Protein AF-A0A285NZI9-F1 (afdb_monomer)

Solvent-accessible surface area (backbone atoms only — not comparable to full-atom values): 15035 Å² total; per-residue (Å²): 137,84,86,90,82,90,89,90,86,90,81,87,84,88,88,84,86,88,82,92,78,90,80,90,84,87,89,88,76,87,82,77,84,90,81,79,82,75,64,72,65,56,59,70,73,56,75,80,77,73,90,75,90,77,78,66,74,74,72,70,83,76,68,77,76,84,68,76,78,78,56,57,69,62,55,55,47,40,54,52,53,51,57,45,57,76,75,45,86,64,88,48,85,71,53,66,72,56,48,37,55,48,51,55,41,48,74,76,61,51,49,55,64,54,50,9,60,73,68,75,49,51,46,68,54,42,53,45,40,32,34,62,65,45,61,78,53,74,79,72,68,70,56,100,56,62,63,70,59,51,50,53,47,53,75,70,68,55,49,59,66,57,49,12,62,75,66,74,48,53,51,69,53,42,58,51,50,48,49,49,50,48,23,54,50,52,29,56,73,55,68,40,45,69,55,54,49,53,53,51,53,50,52,53,49,56,51,51,53,51,53,55,50,51,50,56,53,55,56,54,55,67,67,58,76,77,69,85,71,89,75,87,128

Secondary structure (DSSP, 8-state):
----------------------------------SSSSSHHHHTTTTTSSS------------SSSSSSSS-HHHHHHHHHHHHHHHS-------HHHHHHHHHHHHHT--HHHHHHHHT--HHHHHHHHHHTT---GGGS--SS-HHHHHHHHHTT--HHHHHHHTT--HHHHHHHHHHHHHHHHHHHTTTHHHHHHHHHHHHHHHHHHHHHHHHHHHHHHTTTT-------

Nearest PDB structures (foldseek):
  1trr-assembly1_A  TM=4.218E-01  e=1.008E+00  Escherichia coli
  5mrc-assembly1_R  TM=3.022E-01  e=8.163E+00  Saccharomyces cerevisiae
  1zww-assembly1_A  TM=1.548E-01  e=1.989E+00  Mus musculus

Foldseek 3Di:
DDDDDDDDDDDDDDDDDDDDDDDDDDDDDDDDDDDPPVVVVVVVVPVPPDDDPPPPPPPPPPDDVVPQPPDDLLVLLLVLVVVLVVPDPQPAPDDSSLLSLLLLVVVVVDDLVRSCVVSVHDSVNSLRSCLSLLVDDPVLCPDPAHLVVLLVCVVVVDDLVRSCVVGVHDSVSNVSSVSNSVSPVVCVVVVVVSVVSSVVSVVVVVVVVVVVVVCVVVVVVVVPVPPPDPDDD

Sequence (233 aa):
MNSAVYEPVGSATSCQPVVNKLFYSLLSIPVVPMDEKTEELRDIFIDVTDEDTVTESQEDTRGSLAGAGDGNVSERIEGVIESMRERYEFETELSTERLCELVERFYEGDGDAEIARALDESRMTVVRARLDLHLVRDRDLEAPFDVGEFRRALADDASTADLAETFDVSESTVRRYRRVVEAENESRQANDRYRDEFDSILADADLSERITEDVQQDGLDDATEGMETDVSF

Radius of gyration: 36.01 Å; Cα contacts (8 Å, |Δi|>4): 118; chains: 1; bounding box: 126×54×108 Å

pLDDT: mean 76.58, std 23.06, range [34.91, 98.44]

Structure (mmCIF, N/CA/C/O backbone):
data_AF-A0A285NZI9-F1
#
_entry.id   AF-A0A285NZI9-F1
#
loop_
_atom_site.group_PDB
_atom_site.id
_atom_site.type_symbol
_atom_site.label_atom_id
_atom_site.label_alt_id
_atom_site.label_comp_id
_atom_site.label_asym_id
_atom_site.label_entity_id
_atom_site.label_seq_id
_atom_site.pdbx_PDB_ins_code
_atom_site.Cartn_x
_atom_site.Cartn_y
_atom_site.Cartn_z
_atom_site.occupancy
_atom_site.B_iso_or_equiv
_atom_site.auth_seq_id
_atom_site.auth_comp_id
_atom_site.auth_asym_id
_atom_site.auth_atom_id
_atom_site.pdbx_PDB_model_num
ATOM 1 N N . MET A 1 1 ? 51.719 -29.266 -59.667 1.00 44.28 1 MET A N 1
ATOM 2 C CA . MET A 1 1 ? 53.003 -29.953 -59.937 1.00 44.28 1 MET A CA 1
ATOM 3 C C . MET A 1 1 ? 54.125 -29.142 -59.298 1.00 44.28 1 MET A C 1
ATOM 5 O O . MET A 1 1 ? 54.034 -27.924 -59.341 1.00 44.28 1 MET A O 1
ATOM 9 N N . ASN A 1 2 ? 55.109 -29.850 -58.725 1.00 40.28 2 ASN A N 1
ATOM 10 C CA . ASN A 1 2 ? 56.193 -29.473 -57.786 1.00 40.28 2 ASN A CA 1
ATOM 11 C C . ASN A 1 2 ? 55.741 -29.241 -56.330 1.00 40.28 2 ASN A C 1
ATOM 13 O O . ASN A 1 2 ? 55.000 -28.301 -56.072 1.00 40.28 2 ASN A O 1
ATOM 17 N N . SER A 1 3 ? 55.970 -30.167 -55.380 1.00 40.56 3 SER A N 1
ATOM 18 C CA . SER A 1 3 ? 57.235 -30.732 -54.813 1.00 40.56 3 SER A CA 1
ATOM 19 C C . SER A 1 3 ? 58.112 -29.646 -54.181 1.00 40.56 3 SER A C 1
ATOM 21 O O . SER A 1 3 ? 58.634 -28.821 -54.918 1.00 40.56 3 SER A O 1
ATOM 23 N N . ALA A 1 4 ? 58.141 -29.466 -52.853 1.00 47.53 4 ALA A N 1
ATOM 24 C CA . ALA A 1 4 ? 58.649 -30.314 -51.750 1.00 47.53 4 ALA A CA 1
ATOM 25 C C . ALA A 1 4 ? 60.142 -30.071 -51.442 1.00 47.53 4 ALA A C 1
ATOM 27 O O . ALA A 1 4 ? 60.946 -30.105 -52.367 1.00 47.53 4 ALA A O 1
ATOM 28 N N . VAL A 1 5 ? 60.446 -29.867 -50.142 1.00 46.97 5 VAL A N 1
ATOM 29 C CA . VAL A 1 5 ? 61.608 -30.309 -49.308 1.00 46.97 5 VAL A CA 1
ATOM 30 C C . VAL A 1 5 ? 61.826 -29.259 -48.177 1.00 46.97 5 VAL A C 1
ATOM 32 O O . VAL A 1 5 ? 62.034 -28.094 -48.495 1.00 46.97 5 VAL A O 1
ATOM 35 N N . TYR A 1 6 ? 61.488 -29.523 -46.892 1.00 38.19 6 TYR A N 1
ATOM 36 C CA . TYR A 1 6 ? 62.281 -30.193 -45.810 1.00 38.19 6 TYR A CA 1
ATOM 37 C C . TYR A 1 6 ? 63.520 -29.329 -45.396 1.00 38.19 6 TYR A C 1
ATOM 39 O O . TYR A 1 6 ? 64.264 -28.948 -46.285 1.00 38.19 6 TYR A O 1
ATOM 47 N N . GLU A 1 7 ? 63.851 -28.918 -44.152 1.00 47.12 7 GLU A N 1
ATOM 48 C CA . GLU A 1 7 ? 63.699 -29.474 -42.783 1.00 47.12 7 GLU A CA 1
ATOM 49 C C . GLU A 1 7 ? 64.022 -28.445 -41.639 1.00 47.12 7 GLU A C 1
ATOM 51 O O . GLU A 1 7 ? 64.252 -27.280 -41.966 1.00 47.12 7 GLU A O 1
ATOM 56 N N . PRO A 1 8 ? 64.021 -28.806 -40.319 1.00 62.03 8 PRO A N 1
ATOM 57 C CA . PRO A 1 8 ? 63.561 -27.951 -39.212 1.00 62.03 8 PRO A CA 1
ATOM 58 C C . PRO A 1 8 ? 64.564 -27.799 -38.032 1.00 62.03 8 PRO A C 1
ATOM 60 O O . PRO A 1 8 ? 65.637 -28.388 -38.023 1.00 62.03 8 PRO A O 1
ATOM 63 N N . VAL A 1 9 ? 64.175 -27.049 -36.993 1.00 46.69 9 VAL A N 1
ATOM 64 C CA . VAL A 1 9 ? 64.548 -27.184 -35.556 1.00 46.69 9 VAL A CA 1
ATOM 65 C C . VAL A 1 9 ? 63.682 -26.155 -34.801 1.00 46.69 9 VAL A C 1
ATOM 67 O O . VAL A 1 9 ? 63.571 -25.030 -35.263 1.00 46.69 9 VAL A O 1
ATOM 70 N N . GLY A 1 10 ? 62.976 -26.385 -33.692 1.00 40.97 10 GLY A N 1
ATOM 71 C CA . GLY A 1 10 ? 62.998 -27.426 -32.670 1.00 40.97 10 GLY A CA 1
ATOM 72 C C . GLY A 1 10 ? 63.024 -26.742 -31.290 1.00 40.97 10 GLY A C 1
ATOM 73 O O . GLY A 1 10 ? 64.036 -26.146 -30.953 1.00 40.97 10 GLY A O 1
ATOM 74 N N . SER A 1 11 ? 61.919 -26.795 -30.530 1.00 43.91 11 SER A N 1
ATOM 75 C CA . SER A 1 11 ? 61.831 -26.733 -29.048 1.00 43.91 11 SER A CA 1
ATOM 76 C C . SER A 1 11 ? 60.338 -26.710 -28.668 1.00 43.91 11 SER A C 1
ATOM 78 O O . SER A 1 11 ? 59.673 -25.697 -28.847 1.00 43.91 11 SER A O 1
ATOM 80 N N . ALA A 1 12 ? 59.701 -27.847 -28.365 1.00 41.69 12 ALA A N 1
ATOM 81 C CA . ALA A 1 12 ? 59.509 -28.366 -26.999 1.00 41.69 12 ALA A CA 1
ATOM 82 C C . ALA A 1 12 ? 59.017 -27.259 -26.036 1.00 41.69 12 ALA A C 1
ATOM 84 O O . ALA A 1 12 ? 59.734 -26.296 -25.786 1.00 41.69 12 ALA A O 1
ATOM 85 N N . THR A 1 13 ? 57.831 -27.330 -25.421 1.00 44.41 13 THR A N 1
ATOM 86 C CA . THR A 1 13 ? 57.533 -28.309 -24.364 1.00 44.41 13 THR A CA 1
ATOM 87 C C . THR A 1 13 ? 56.031 -28.323 -24.012 1.00 44.41 13 THR A C 1
ATOM 89 O O . THR A 1 13 ? 55.442 -27.283 -23.752 1.00 44.41 13 THR A O 1
ATOM 92 N N . SER A 1 14 ? 55.475 -29.53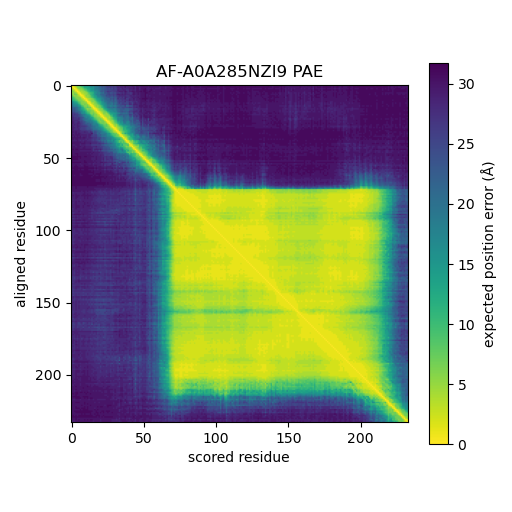9 -23.954 1.00 40.44 14 SER A N 1
ATOM 93 C CA . SER A 1 14 ? 54.434 -30.039 -23.036 1.00 40.44 14 SER A CA 1
ATOM 94 C C . SER A 1 14 ? 53.066 -29.346 -22.935 1.00 40.44 14 SER A C 1
ATOM 96 O O . SER A 1 14 ? 52.829 -28.490 -22.087 1.00 40.44 14 SER A O 1
ATOM 98 N N . CYS A 1 15 ? 52.104 -29.908 -23.666 1.00 37.22 15 CYS A N 1
ATOM 99 C CA . CYS A 1 15 ? 50.716 -30.036 -23.233 1.00 37.22 15 CYS A CA 1
ATOM 100 C C . CYS A 1 15 ? 50.483 -31.521 -22.920 1.00 37.22 15 CYS A C 1
ATOM 102 O O . CYS A 1 15 ? 50.744 -32.331 -23.805 1.00 37.22 15 CYS A O 1
ATOM 104 N N . GLN A 1 16 ? 50.049 -31.873 -21.703 1.00 44.03 16 GLN A N 1
ATOM 105 C CA . GLN A 1 16 ? 49.216 -33.048 -21.387 1.00 44.03 16 GLN A CA 1
ATOM 106 C C . GLN A 1 16 ? 48.804 -33.041 -19.890 1.00 44.03 16 GLN A C 1
ATOM 108 O O . GLN A 1 16 ? 49.371 -32.280 -19.105 1.00 44.03 16 GLN A O 1
ATOM 113 N N . PRO A 1 17 ? 47.750 -33.796 -19.513 1.00 47.56 17 PRO A N 1
ATOM 114 C CA . PRO A 1 17 ? 46.729 -33.388 -18.554 1.00 47.56 17 PRO A CA 1
ATOM 115 C C . PRO A 1 17 ? 46.936 -34.033 -17.183 1.00 47.56 17 PRO A C 1
ATOM 117 O O . PRO A 1 17 ? 47.541 -35.099 -17.082 1.00 47.56 17 PRO A O 1
ATOM 120 N N . VAL A 1 18 ? 46.372 -33.442 -16.127 1.00 42.56 18 VAL A N 1
ATOM 121 C CA . VAL A 1 18 ? 46.419 -34.053 -14.792 1.00 42.56 18 VAL A CA 1
ATOM 122 C C . VAL A 1 18 ? 45.017 -34.411 -14.319 1.00 42.56 18 VAL A C 1
ATOM 124 O O . VAL A 1 18 ? 44.165 -33.576 -14.036 1.00 42.56 18 VAL A O 1
ATOM 127 N N . VAL A 1 19 ? 44.825 -35.722 -14.314 1.00 40.00 19 VAL A N 1
ATOM 128 C CA . VAL A 1 19 ? 43.729 -36.518 -13.782 1.00 40.00 19 VAL A CA 1
ATOM 129 C C . VAL A 1 19 ? 43.541 -36.334 -12.276 1.00 40.00 19 VAL A C 1
ATOM 131 O O . VAL A 1 19 ? 44.488 -36.286 -11.498 1.00 40.00 19 VAL A O 1
ATOM 134 N N . ASN A 1 20 ? 42.271 -36.330 -11.888 1.00 40.91 20 ASN A N 1
ATOM 135 C CA . ASN A 1 20 ? 41.764 -36.485 -10.533 1.00 40.91 20 ASN A CA 1
ATOM 136 C C . ASN A 1 20 ? 42.178 -37.843 -9.920 1.00 40.91 20 ASN A C 1
ATOM 138 O O . ASN A 1 20 ? 41.958 -38.876 -10.557 1.00 40.91 20 ASN A O 1
ATOM 142 N N . LYS A 1 21 ? 42.708 -37.848 -8.685 1.00 35.47 21 LYS A N 1
ATOM 143 C CA . LYS A 1 21 ? 42.559 -38.926 -7.680 1.00 35.47 21 LYS A CA 1
ATOM 144 C C . LYS A 1 21 ? 43.172 -38.518 -6.322 1.00 35.47 21 LYS A C 1
ATOM 146 O O . LYS A 1 21 ? 44.383 -38.510 -6.173 1.00 35.47 21 LYS A O 1
ATOM 151 N N . LEU A 1 22 ? 42.285 -38.204 -5.371 1.00 38.84 22 LEU A N 1
ATOM 152 C CA . LEU A 1 22 ? 42.123 -38.826 -4.040 1.00 38.84 22 LEU A CA 1
ATOM 153 C C . LEU A 1 22 ? 43.332 -39.075 -3.092 1.00 38.84 22 LEU A C 1
ATOM 155 O O . LEU A 1 22 ? 44.361 -39.601 -3.490 1.00 38.84 22 LEU A O 1
ATOM 159 N N . PHE A 1 23 ? 43.018 -38.912 -1.793 1.00 37.41 23 PHE A N 1
ATOM 160 C CA . PHE A 1 23 ? 43.610 -39.482 -0.559 1.00 37.41 23 PHE A CA 1
ATOM 161 C C . PHE A 1 23 ? 44.487 -38.586 0.344 1.00 37.41 23 PHE A C 1
ATOM 163 O O . PHE A 1 23 ? 45.675 -38.391 0.124 1.00 37.41 23 PHE A O 1
ATOM 170 N N . TYR A 1 24 ? 43.843 -38.121 1.426 1.00 38.50 24 TYR A N 1
ATOM 171 C CA . TYR A 1 24 ? 44.290 -38.094 2.828 1.00 38.50 24 TYR A CA 1
ATOM 172 C C . TYR A 1 24 ? 45.783 -38.336 3.132 1.00 38.50 24 TYR A C 1
ATOM 174 O O . TYR A 1 24 ? 46.278 -39.450 2.980 1.00 38.50 24 TYR A O 1
ATOM 182 N N . SER A 1 25 ? 46.420 -37.358 3.789 1.00 34.91 25 SER A N 1
ATOM 183 C CA . SER A 1 25 ? 47.429 -37.632 4.820 1.00 34.91 25 SER A CA 1
ATOM 184 C C . SER A 1 25 ? 47.317 -36.630 5.967 1.00 34.91 25 SER A C 1
ATOM 186 O O . SER A 1 25 ? 47.422 -35.421 5.786 1.00 34.91 25 SER A O 1
ATOM 188 N N . LEU A 1 26 ? 47.077 -37.199 7.144 1.00 40.50 26 LEU A N 1
ATOM 189 C CA . LEU A 1 26 ? 47.033 -36.597 8.468 1.00 40.50 26 LEU A CA 1
ATOM 190 C C . LEU A 1 26 ? 48.438 -36.233 9.003 1.00 40.50 26 LEU A C 1
ATOM 192 O O . LEU A 1 26 ? 49.438 -36.782 8.549 1.00 40.50 26 LEU A O 1
ATOM 196 N N . LEU A 1 27 ? 48.414 -35.451 10.097 1.00 42.00 27 LEU A N 1
ATOM 197 C CA . LEU A 1 27 ? 49.368 -35.388 11.224 1.00 42.00 27 LEU A CA 1
ATOM 198 C C . LEU A 1 27 ? 50.610 -34.490 11.097 1.00 42.00 27 LEU A C 1
ATOM 200 O O . LEU A 1 27 ? 51.703 -34.953 10.792 1.00 42.00 27 LEU A O 1
ATOM 204 N N . SER A 1 28 ? 50.454 -33.233 11.535 1.00 41.25 28 SER A N 1
ATOM 205 C CA . SER A 1 28 ? 51.297 -32.673 12.608 1.00 41.25 28 SER A CA 1
ATOM 206 C C . SER A 1 28 ? 50.638 -31.421 13.213 1.00 41.25 28 SER A C 1
ATOM 208 O O . SER A 1 28 ? 50.882 -30.299 12.779 1.00 41.25 28 SER A O 1
ATOM 210 N N . ILE A 1 29 ? 49.745 -31.618 14.188 1.00 46.91 29 ILE A N 1
ATOM 211 C CA . ILE A 1 29 ? 49.269 -30.554 15.087 1.00 46.91 29 ILE A CA 1
ATOM 212 C C . ILE A 1 29 ? 49.953 -30.814 16.436 1.00 46.91 29 ILE A C 1
ATOM 214 O O . ILE A 1 29 ? 49.855 -31.941 16.930 1.00 46.91 29 ILE A O 1
ATOM 218 N N . PRO A 1 30 ? 50.666 -29.844 17.034 1.00 43.19 30 PRO A N 1
ATOM 219 C CA . PRO A 1 30 ? 51.266 -30.031 18.349 1.00 43.19 30 PRO A CA 1
ATOM 220 C C . PRO A 1 30 ? 50.171 -30.154 19.418 1.00 43.19 30 PRO A C 1
ATOM 222 O O . PRO A 1 30 ? 49.328 -29.272 19.568 1.00 43.19 30 PRO A O 1
ATOM 225 N N . VAL A 1 31 ? 50.193 -31.262 20.161 1.00 49.12 31 VAL A N 1
ATOM 226 C CA . VAL A 1 31 ? 49.364 -31.485 21.352 1.00 49.12 31 VAL A CA 1
ATOM 227 C C . VAL A 1 31 ? 49.939 -30.651 22.497 1.00 49.12 31 VAL A C 1
ATOM 229 O O . VAL A 1 31 ? 51.050 -30.915 22.954 1.00 49.12 31 VAL A O 1
ATOM 232 N N . VAL A 1 32 ? 49.189 -29.648 22.954 1.00 52.84 32 VAL A N 1
ATOM 233 C CA . VAL A 1 32 ? 49.465 -28.944 24.213 1.00 52.84 32 VAL A CA 1
ATOM 234 C C . VAL A 1 32 ? 48.929 -29.816 25.358 1.00 52.84 32 VAL A C 1
ATOM 236 O O . VAL A 1 32 ? 47.762 -30.212 25.302 1.00 52.84 32 VAL A O 1
ATOM 239 N N . PRO A 1 33 ? 49.748 -30.174 26.363 1.00 51.28 33 PRO A N 1
ATOM 240 C CA . PRO A 1 33 ? 49.296 -30.973 27.493 1.00 51.28 33 PRO A CA 1
ATOM 241 C C . PRO A 1 33 ? 48.299 -30.185 28.353 1.00 51.28 33 PRO A C 1
ATOM 243 O O . PRO A 1 33 ? 48.530 -29.038 28.721 1.00 51.28 33 PRO A O 1
ATOM 246 N N . MET A 1 34 ? 47.181 -30.840 28.648 1.00 62.34 34 MET A N 1
ATOM 247 C CA . MET A 1 34 ? 46.160 -30.431 29.606 1.00 62.34 34 MET A CA 1
ATOM 248 C C . MET A 1 34 ? 46.602 -30.824 31.016 1.00 62.34 34 MET A C 1
ATOM 250 O O . MET A 1 34 ? 46.496 -32.000 31.356 1.00 62.34 34 MET A O 1
ATOM 254 N N . ASP A 1 35 ? 47.057 -29.857 31.807 1.00 58.44 35 ASP A N 1
ATOM 255 C CA . ASP A 1 35 ? 46.741 -29.756 33.239 1.00 58.44 35 ASP A CA 1
ATOM 256 C C . ASP A 1 35 ? 47.160 -28.357 33.716 1.00 58.44 35 ASP A C 1
ATOM 258 O O . ASP A 1 35 ? 48.343 -28.124 33.901 1.00 58.44 35 ASP A O 1
ATOM 262 N N . GLU A 1 36 ? 46.211 -27.412 33.745 1.00 56.38 36 GLU A N 1
ATOM 263 C CA . GLU A 1 36 ? 46.317 -26.037 34.311 1.00 56.38 36 GLU A CA 1
ATOM 264 C C . GLU A 1 36 ? 45.119 -25.151 33.885 1.00 56.38 36 GLU A C 1
ATOM 266 O O . GLU A 1 36 ? 44.978 -24.016 34.329 1.00 56.38 36 GLU A O 1
ATOM 271 N N . LYS A 1 37 ? 44.220 -25.648 33.017 1.00 50.31 37 LYS A N 1
ATOM 272 C CA . LYS A 1 37 ? 43.046 -24.905 32.505 1.00 50.31 37 LYS A CA 1
ATOM 273 C C . LYS A 1 37 ? 41.692 -25.474 32.939 1.00 50.31 37 LYS A C 1
ATOM 275 O O . LYS A 1 37 ? 40.672 -25.197 32.318 1.00 50.31 37 LYS A O 1
ATOM 280 N N . THR A 1 38 ? 41.675 -26.264 34.008 1.00 52.12 38 THR A N 1
ATOM 281 C CA . THR A 1 38 ? 40.443 -26.803 34.614 1.00 52.12 38 THR A CA 1
ATOM 282 C C . THR A 1 38 ? 40.178 -26.319 36.036 1.00 52.12 38 THR A C 1
ATOM 284 O O . THR A 1 38 ? 39.098 -26.588 36.554 1.00 52.12 38 THR A O 1
ATOM 287 N N . GLU A 1 39 ? 41.083 -25.554 36.650 1.00 51.38 39 GLU A N 1
ATOM 288 C CA . GLU A 1 39 ? 40.818 -24.901 37.944 1.00 51.38 39 GLU A CA 1
ATOM 289 C C . GLU A 1 39 ? 40.278 -23.469 37.773 1.00 51.38 39 GLU A C 1
ATOM 291 O O . GLU A 1 39 ? 39.415 -23.044 38.530 1.00 51.38 39 GLU A O 1
ATOM 296 N N . GLU A 1 40 ? 40.643 -22.773 36.693 1.00 50.97 40 GLU A N 1
ATOM 297 C CA . GLU A 1 40 ? 40.246 -21.374 36.443 1.00 50.97 40 GLU A CA 1
ATOM 298 C C . GLU A 1 40 ? 38.750 -21.202 36.070 1.00 50.97 40 GLU A C 1
ATOM 300 O O . GLU A 1 40 ? 38.204 -20.106 36.149 1.00 50.97 40 GLU A O 1
ATOM 305 N N . LEU A 1 41 ? 38.049 -22.285 35.696 1.00 49.53 41 LEU A N 1
ATOM 306 C CA . LEU A 1 41 ? 36.614 -22.253 35.357 1.00 49.53 41 LEU A CA 1
ATOM 307 C C . LEU A 1 41 ? 35.674 -22.545 36.538 1.00 49.53 41 LEU A C 1
ATOM 309 O O . LEU A 1 41 ? 34.462 -22.404 36.381 1.00 49.53 41 LEU A O 1
ATOM 313 N N . ARG A 1 42 ? 36.187 -22.958 37.705 1.00 51.22 42 ARG A N 1
ATOM 314 C CA . ARG A 1 42 ? 35.344 -23.138 38.903 1.00 51.22 42 ARG A CA 1
ATOM 315 C C . ARG A 1 42 ? 35.166 -21.854 39.705 1.00 51.22 42 ARG A C 1
ATOM 317 O O . ARG A 1 42 ? 34.099 -21.687 40.287 1.00 51.22 42 ARG A O 1
ATOM 324 N N . ASP A 1 43 ? 36.129 -20.940 39.662 1.00 48.06 43 ASP A N 1
ATOM 325 C CA . ASP A 1 43 ? 36.049 -19.704 40.450 1.00 48.06 43 ASP A CA 1
ATOM 326 C C . ASP A 1 43 ? 35.177 -18.624 39.791 1.00 48.06 43 ASP A C 1
ATOM 328 O O . ASP A 1 43 ? 34.564 -17.828 40.489 1.00 48.06 43 ASP A O 1
ATOM 332 N N . ILE A 1 44 ? 34.979 -18.656 38.467 1.00 52.69 44 ILE A N 1
ATOM 333 C CA . ILE A 1 44 ? 34.014 -17.761 37.793 1.00 52.69 44 ILE A CA 1
ATOM 334 C C . ILE A 1 44 ? 32.555 -18.162 38.063 1.00 52.69 44 ILE A C 1
ATOM 336 O O . ILE A 1 44 ? 31.664 -17.319 38.018 1.00 52.69 44 ILE A O 1
ATOM 340 N N . PHE A 1 45 ? 32.289 -19.442 38.342 1.00 48.50 45 PHE A N 1
ATOM 341 C CA . PHE A 1 45 ? 30.923 -19.938 38.548 1.00 48.50 45 PHE A CA 1
ATOM 342 C C . PHE A 1 45 ? 30.475 -19.902 40.021 1.00 48.50 45 PHE A C 1
ATOM 344 O O . PHE A 1 45 ? 29.306 -20.149 40.301 1.00 48.50 45 PHE A O 1
ATOM 351 N N . ILE A 1 46 ? 31.384 -19.607 40.958 1.00 56.28 46 ILE A N 1
ATOM 352 C CA . ILE A 1 46 ? 31.099 -19.527 42.403 1.00 56.28 46 ILE A CA 1
ATOM 353 C C . ILE A 1 46 ? 31.062 -18.075 42.920 1.00 56.28 46 ILE A C 1
ATOM 355 O O . ILE A 1 46 ? 30.415 -17.822 43.930 1.00 56.28 46 ILE A O 1
ATOM 359 N N . ASP A 1 47 ? 31.629 -17.102 42.200 1.00 48.56 47 ASP A N 1
ATOM 360 C CA . ASP A 1 47 ? 31.662 -15.687 42.628 1.00 48.56 47 ASP A CA 1
ATOM 361 C C . ASP A 1 47 ? 30.423 -14.859 42.205 1.00 48.56 47 ASP A C 1
ATOM 363 O O . ASP A 1 47 ? 30.443 -13.633 42.214 1.00 48.56 47 ASP A O 1
ATOM 367 N N . VAL A 1 48 ? 29.319 -15.515 41.814 1.00 52.12 48 VAL A N 1
ATOM 368 C CA . VAL A 1 48 ? 28.026 -14.859 41.486 1.00 52.12 48 VAL A CA 1
ATOM 369 C C . VAL A 1 48 ? 26.874 -15.465 42.299 1.00 52.12 48 VAL A C 1
ATOM 371 O O . VAL A 1 48 ? 25.716 -15.445 41.888 1.00 52.12 48 VAL A O 1
ATOM 374 N N . THR A 1 49 ? 27.167 -16.063 43.457 1.00 54.19 49 THR A N 1
ATOM 375 C CA . THR A 1 49 ? 26.122 -16.620 44.336 1.00 54.19 49 THR A CA 1
ATOM 376 C C . THR A 1 49 ? 26.140 -16.108 45.769 1.00 54.19 49 THR A C 1
ATOM 378 O O . THR A 1 49 ? 25.330 -16.582 46.560 1.00 54.19 49 THR A O 1
ATOM 381 N N . ASP A 1 50 ? 26.966 -15.114 46.095 1.00 45.72 50 ASP A N 1
ATOM 382 C CA . ASP A 1 50 ? 26.902 -14.442 47.393 1.00 45.72 50 ASP A CA 1
ATOM 383 C C . ASP A 1 50 ? 26.710 -12.928 47.229 1.00 45.72 50 ASP A C 1
ATOM 385 O O . ASP A 1 50 ? 27.503 -12.242 46.595 1.00 45.72 50 ASP A O 1
ATOM 389 N N . GLU A 1 51 ? 25.619 -12.460 47.839 1.00 49.78 51 GLU A N 1
ATOM 390 C CA . GLU A 1 51 ? 25.321 -11.071 48.203 1.00 49.78 51 GLU A CA 1
ATOM 391 C C . GLU A 1 51 ? 25.099 -10.064 47.061 1.00 49.78 51 GLU A C 1
ATOM 393 O O . GLU A 1 51 ? 25.940 -9.241 46.738 1.00 49.78 51 GLU A O 1
ATOM 398 N N . ASP A 1 52 ? 23.872 -10.034 46.541 1.00 39.50 52 ASP A N 1
ATOM 399 C CA . ASP A 1 52 ? 22.971 -8.931 46.890 1.00 39.50 52 ASP A CA 1
ATOM 400 C C . ASP A 1 52 ? 21.536 -9.280 46.492 1.00 39.50 52 ASP A C 1
ATOM 402 O O . ASP A 1 52 ? 21.234 -9.731 45.386 1.00 39.50 52 ASP A O 1
ATOM 406 N N . THR A 1 53 ? 20.617 -9.095 47.435 1.00 51.53 53 THR A N 1
ATOM 407 C CA . THR A 1 53 ? 19.185 -9.238 47.181 1.00 51.53 53 THR A CA 1
ATOM 408 C C . THR A 1 53 ? 18.749 -8.036 46.355 1.00 51.53 53 THR A C 1
ATOM 410 O O . THR A 1 53 ? 18.309 -7.026 46.896 1.00 51.53 53 THR A O 1
ATOM 413 N N . VAL A 1 54 ? 18.893 -8.121 45.036 1.00 45.19 54 VAL A N 1
ATOM 414 C CA . VAL A 1 54 ? 18.375 -7.107 44.122 1.00 45.19 54 VAL A CA 1
ATOM 415 C C . VAL A 1 54 ? 16.887 -7.387 43.924 1.00 45.19 54 VAL A C 1
ATOM 417 O O . VAL A 1 54 ? 16.458 -7.979 42.939 1.00 45.19 54 VAL A O 1
ATOM 420 N N . THR A 1 55 ? 16.064 -6.965 44.885 1.00 46.84 55 THR A N 1
ATOM 421 C CA . THR A 1 55 ? 14.696 -6.564 44.549 1.00 46.84 55 THR A CA 1
ATOM 422 C C . THR A 1 55 ? 14.799 -5.211 43.858 1.00 46.84 55 THR A C 1
ATOM 424 O O . THR A 1 55 ? 14.500 -4.171 44.445 1.00 46.84 55 THR A O 1
ATOM 427 N N . GLU A 1 56 ? 15.263 -5.211 42.611 1.00 43.53 56 GLU A N 1
ATOM 428 C CA . GLU A 1 56 ? 14.792 -4.192 41.691 1.00 43.53 56 GLU A CA 1
ATOM 429 C C . GLU A 1 56 ? 13.291 -4.425 41.618 1.00 43.53 56 GLU A C 1
ATOM 431 O O . GLU A 1 56 ? 12.831 -5.504 41.229 1.00 43.53 56 GLU A O 1
ATOM 436 N N . SER A 1 57 ? 12.519 -3.452 42.109 1.00 48.81 57 SER A N 1
ATOM 437 C CA . SER A 1 57 ? 11.134 -3.341 41.694 1.00 48.81 57 SER A CA 1
ATOM 438 C C . SER A 1 57 ? 11.174 -3.451 40.185 1.00 48.81 57 SER A C 1
ATOM 440 O O . SER A 1 57 ? 11.663 -2.548 39.509 1.00 48.81 57 SER A O 1
ATOM 442 N N . GLN A 1 58 ? 10.689 -4.575 39.671 1.00 55.12 58 GLN A N 1
ATOM 443 C CA . GLN A 1 58 ? 10.114 -4.565 38.353 1.00 55.12 58 GLN A CA 1
ATOM 444 C C . GLN A 1 58 ? 9.053 -3.478 38.450 1.00 55.12 58 GLN A C 1
ATOM 446 O O . GLN A 1 58 ? 7.992 -3.671 39.046 1.00 55.12 58 GLN A O 1
ATOM 451 N N . GLU A 1 59 ? 9.376 -2.292 37.943 1.00 45.62 59 GLU A N 1
ATOM 452 C CA . GLU A 1 59 ? 8.342 -1.535 37.288 1.00 45.62 59 GLU A CA 1
ATOM 453 C C . GLU A 1 59 ? 7.821 -2.516 36.255 1.00 45.62 59 GLU A C 1
ATOM 455 O O . GLU A 1 59 ? 8.494 -2.845 35.276 1.00 45.62 59 GLU A O 1
ATOM 460 N N . ASP A 1 60 ? 6.664 -3.096 36.574 1.00 42.94 60 ASP A N 1
ATOM 461 C CA . ASP A 1 60 ? 5.735 -3.554 35.574 1.00 42.94 60 ASP A CA 1
ATOM 462 C C . ASP A 1 60 ? 5.813 -2.497 34.470 1.00 42.94 60 ASP A C 1
ATOM 464 O O . ASP A 1 60 ? 5.176 -1.448 34.566 1.00 42.94 60 ASP A O 1
ATOM 468 N N . THR A 1 61 ? 6.538 -2.767 33.385 1.00 43.06 61 THR A N 1
ATOM 469 C CA . THR A 1 61 ? 6.190 -2.147 32.110 1.00 43.06 61 THR A CA 1
ATOM 470 C C . THR A 1 61 ? 4.914 -2.852 31.646 1.00 43.06 61 THR A C 1
ATOM 472 O O . THR A 1 61 ? 4.843 -3.504 30.611 1.00 43.06 61 THR A O 1
ATOM 475 N N . ARG A 1 62 ? 3.881 -2.772 32.492 1.00 49.03 62 ARG A N 1
ATOM 476 C CA . ARG A 1 62 ? 2.494 -2.727 32.089 1.00 49.03 62 ARG A CA 1
ATOM 477 C C . ARG A 1 62 ? 2.314 -1.351 31.464 1.00 49.03 62 ARG A C 1
ATOM 479 O O . ARG A 1 62 ? 2.267 -0.353 32.173 1.00 49.03 62 ARG A O 1
ATOM 486 N N . GLY A 1 63 ? 2.165 -1.323 30.147 1.00 35.47 63 GLY A N 1
ATOM 487 C CA . GLY A 1 63 ? 1.673 -0.156 29.414 1.00 35.47 63 GLY A CA 1
ATOM 488 C C . GLY A 1 63 ? 2.614 0.209 28.268 1.00 35.47 63 GLY A C 1
ATOM 489 O O . GLY A 1 63 ? 3.743 0.596 28.513 1.00 35.47 63 GLY A O 1
ATOM 490 N N . SER A 1 64 ? 2.237 0.080 26.998 1.00 40.56 64 SER A N 1
ATOM 491 C CA . SER A 1 64 ? 0.910 0.366 26.453 1.00 40.56 64 SER A CA 1
ATOM 492 C C . SER A 1 64 ? 0.388 -0.743 25.528 1.00 40.56 64 SER A C 1
ATOM 494 O O . SER A 1 64 ? 0.541 -0.691 24.317 1.00 40.56 64 SER A O 1
ATOM 496 N N . LEU A 1 65 ? -0.291 -1.739 26.102 1.00 41.31 65 LEU A N 1
ATOM 497 C CA . LEU A 1 65 ? -1.436 -2.380 25.431 1.00 41.31 65 LEU A CA 1
ATOM 498 C C . LEU A 1 65 ? -2.766 -1.829 25.978 1.00 41.31 65 LEU A C 1
ATOM 500 O O . LEU A 1 65 ? -3.831 -2.352 25.686 1.00 41.31 65 LEU A O 1
ATOM 504 N N . ALA A 1 66 ? -2.701 -0.753 26.769 1.00 38.12 66 ALA A N 1
ATOM 505 C CA . ALA A 1 66 ? -3.853 -0.069 27.351 1.00 38.12 66 ALA A CA 1
ATOM 506 C C . ALA A 1 66 ? -4.189 1.250 26.624 1.00 38.12 66 ALA A C 1
ATOM 508 O O . ALA A 1 66 ? -4.884 2.093 27.177 1.00 38.12 66 ALA A O 1
ATOM 509 N N . GLY A 1 67 ? -3.681 1.425 25.398 1.00 40.91 67 GLY A N 1
ATOM 510 C CA . GLY A 1 67 ? -4.060 2.521 24.498 1.00 40.91 67 GLY A CA 1
ATOM 511 C C . GLY A 1 67 ? -4.186 2.127 23.020 1.00 40.91 67 GLY A C 1
ATOM 512 O O . GLY A 1 67 ? -4.540 2.972 22.216 1.00 40.91 67 GLY A O 1
ATOM 513 N N . ALA A 1 68 ? -3.912 0.867 22.650 1.00 44.47 68 ALA A N 1
ATOM 514 C CA . ALA A 1 68 ? -3.932 0.396 21.254 1.00 44.47 68 ALA A CA 1
ATOM 515 C C . ALA A 1 68 ? -5.116 -0.537 20.923 1.00 44.47 68 ALA A C 1
ATOM 517 O O . ALA A 1 68 ? -5.214 -1.035 19.806 1.00 44.47 68 ALA A O 1
ATOM 518 N N . GLY A 1 69 ? -5.993 -0.798 21.897 1.00 44.09 69 GLY A N 1
ATOM 519 C CA . GLY A 1 69 ? -7.148 -1.693 21.752 1.00 44.09 69 GLY A CA 1
ATOM 520 C C . GLY A 1 69 ? -8.505 -1.026 21.983 1.00 44.09 69 GLY A C 1
ATOM 521 O O . GLY A 1 69 ? -9.499 -1.732 22.041 1.00 44.09 69 GLY A O 1
ATOM 522 N N . ASP A 1 70 ? -8.536 0.299 22.153 1.00 44.56 70 ASP A N 1
ATOM 523 C CA . ASP A 1 70 ? -9.770 1.079 22.376 1.00 44.56 70 ASP A CA 1
ATOM 524 C C . ASP A 1 70 ? -9.897 2.270 21.406 1.00 44.56 70 ASP A C 1
ATOM 526 O O . ASP A 1 70 ? -10.887 2.995 21.424 1.00 44.56 70 ASP A O 1
ATOM 530 N N . GLY A 1 71 ? -8.886 2.482 20.555 1.00 53.16 71 GLY A N 1
ATOM 531 C CA . GLY A 1 71 ? -8.973 3.443 19.463 1.00 53.16 71 GLY A CA 1
ATOM 532 C C . GLY A 1 71 ? -9.854 2.889 18.351 1.00 53.16 71 GLY A C 1
ATOM 533 O O . GLY A 1 71 ? -9.826 1.684 18.076 1.00 53.16 71 GLY A O 1
ATOM 534 N N . ASN A 1 72 ? -10.631 3.760 17.708 1.00 78.31 72 ASN A N 1
ATOM 535 C CA . ASN A 1 72 ? -11.387 3.386 16.514 1.00 78.31 72 ASN A CA 1
ATOM 536 C C . ASN A 1 72 ? -10.424 2.761 15.478 1.00 78.31 72 ASN A C 1
ATOM 538 O O . ASN A 1 72 ? -9.247 3.118 15.426 1.00 78.31 72 ASN A O 1
ATOM 542 N N . VAL A 1 73 ? -10.911 1.833 14.654 1.00 88.81 73 VAL A N 1
ATOM 543 C CA . VAL A 1 73 ? -10.175 1.174 13.560 1.00 88.81 73 VAL A CA 1
ATOM 544 C C . VAL A 1 73 ? -9.307 2.175 12.791 1.00 88.81 73 VAL A C 1
ATOM 546 O O . VAL A 1 73 ? -8.117 1.934 12.590 1.00 88.81 73 VAL A O 1
ATOM 549 N N . SER A 1 74 ? -9.858 3.348 12.473 1.00 88.69 74 SER A N 1
ATOM 550 C CA . SER A 1 74 ? -9.150 4.409 11.756 1.00 88.69 74 SER A CA 1
ATOM 551 C C . SER A 1 74 ? -7.949 4.998 12.519 1.00 88.69 74 SER A C 1
ATOM 553 O O . SER A 1 74 ? -6.951 5.318 11.883 1.00 88.69 74 SER A O 1
ATOM 555 N N . GLU A 1 75 ? -7.983 5.090 13.856 1.00 91.19 75 GLU A N 1
ATOM 556 C CA . GLU A 1 75 ? -6.837 5.542 14.675 1.00 91.19 75 GLU A CA 1
ATOM 557 C C . GLU A 1 75 ? -5.705 4.505 14.669 1.00 91.19 75 GLU A C 1
ATOM 559 O O . GLU A 1 75 ? -4.521 4.845 14.640 1.00 91.19 75 GLU A O 1
ATOM 564 N N . ARG A 1 76 ? -6.059 3.213 14.659 1.00 94.19 76 ARG A N 1
ATOM 565 C CA . ARG A 1 76 ? -5.075 2.126 14.544 1.00 94.19 76 ARG A CA 1
ATOM 566 C C . ARG A 1 76 ? -4.415 2.147 13.165 1.00 94.19 76 ARG A C 1
ATOM 568 O O . ARG A 1 76 ? -3.195 2.051 13.091 1.00 94.19 76 ARG A O 1
ATOM 575 N N . ILE A 1 77 ? -5.198 2.316 12.095 1.00 96.75 77 ILE A N 1
ATOM 576 C CA . ILE A 1 77 ? -4.687 2.471 10.722 1.00 96.75 77 ILE A CA 1
ATOM 577 C C . ILE A 1 77 ? -3.782 3.706 10.620 1.00 96.75 77 ILE A C 1
ATOM 579 O O . ILE A 1 77 ? -2.691 3.617 10.058 1.00 96.75 77 ILE A O 1
ATOM 583 N N . GLU A 1 78 ? -4.195 4.834 11.200 1.00 96.88 78 GLU A N 1
ATOM 584 C CA . GLU A 1 78 ? -3.401 6.064 11.253 1.00 96.88 78 GLU A CA 1
ATOM 585 C C . GLU A 1 78 ? -2.030 5.821 11.894 1.00 96.88 78 GLU A C 1
ATOM 587 O O . GLU A 1 78 ? -1.016 6.156 11.284 1.00 96.88 78 GLU A O 1
ATOM 592 N N . GLY A 1 79 ? -1.971 5.141 13.043 1.00 96.88 79 GLY A N 1
ATOM 593 C CA . GLY A 1 79 ? -0.700 4.812 13.698 1.00 96.88 79 GLY A CA 1
ATOM 594 C C . GLY A 1 79 ? 0.241 3.959 12.835 1.00 96.88 79 GLY A C 1
ATOM 595 O O . GLY A 1 79 ? 1.458 4.169 12.844 1.00 96.88 79 GLY A O 1
ATOM 596 N N . VAL A 1 80 ? -0.301 3.030 12.038 1.00 97.94 80 VAL A N 1
ATOM 597 C CA . VAL A 1 80 ? 0.496 2.256 11.066 1.00 97.94 80 VAL A CA 1
ATOM 598 C C . VAL A 1 8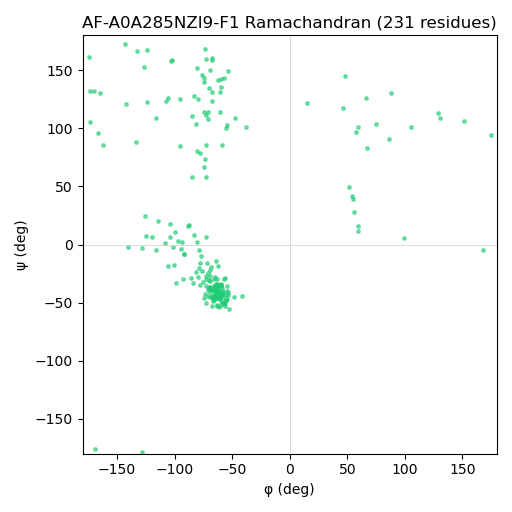0 ? 1.050 3.184 9.980 1.00 97.94 80 VAL A C 1
ATOM 600 O O . VAL A 1 80 ? 2.248 3.147 9.693 1.00 97.94 80 VAL A O 1
ATOM 603 N N . ILE A 1 81 ? 0.215 4.058 9.410 1.00 98.19 81 ILE A N 1
ATOM 604 C CA . ILE A 1 81 ? 0.612 5.005 8.353 1.00 98.19 81 ILE A CA 1
ATOM 605 C C . ILE A 1 81 ? 1.674 5.989 8.853 1.00 98.19 81 ILE A C 1
ATOM 607 O O . ILE A 1 81 ? 2.638 6.269 8.138 1.00 98.19 81 ILE A O 1
ATOM 611 N N . GLU A 1 82 ? 1.537 6.502 10.073 1.00 97.12 82 GLU A N 1
ATOM 612 C CA . GLU A 1 82 ? 2.540 7.372 10.691 1.00 97.12 82 GLU A CA 1
ATOM 613 C C . GLU A 1 82 ? 3.879 6.647 10.844 1.00 97.12 82 GLU A C 1
ATOM 615 O O . GLU A 1 82 ? 4.908 7.165 10.408 1.00 97.12 82 GLU A O 1
ATOM 620 N N . SER A 1 83 ? 3.872 5.405 11.340 1.00 96.62 83 SER A N 1
ATOM 621 C CA . SER A 1 83 ? 5.090 4.591 11.430 1.00 96.62 83 SER A CA 1
ATOM 622 C C . SER A 1 83 ? 5.730 4.329 10.061 1.00 96.62 83 SER A C 1
ATOM 624 O O . SER A 1 83 ? 6.959 4.290 9.947 1.00 96.62 83 SER A O 1
ATOM 626 N N . MET A 1 84 ? 4.926 4.169 9.005 1.00 97.38 84 MET A N 1
ATOM 627 C CA . MET A 1 84 ? 5.445 4.070 7.638 1.00 97.38 84 MET A CA 1
ATOM 628 C C . MET A 1 84 ? 6.103 5.376 7.192 1.00 97.38 84 MET A C 1
ATOM 630 O O . MET A 1 84 ? 7.213 5.328 6.670 1.00 97.38 84 MET A O 1
ATOM 634 N N . ARG A 1 85 ? 5.474 6.532 7.434 1.00 95.44 85 ARG A N 1
ATOM 635 C CA . ARG A 1 85 ? 6.018 7.859 7.078 1.00 95.44 85 ARG A CA 1
ATOM 636 C C . ARG A 1 85 ? 7.293 8.222 7.830 1.00 95.44 85 ARG A C 1
ATOM 638 O O . ARG A 1 85 ? 8.105 8.991 7.326 1.00 95.44 85 ARG A O 1
ATOM 645 N N . GLU A 1 86 ? 7.479 7.692 9.032 1.00 95.44 86 GLU A N 1
ATOM 646 C CA . GLU A 1 86 ? 8.735 7.843 9.772 1.00 95.44 86 GLU A CA 1
ATOM 647 C C . GLU A 1 86 ? 9.884 7.049 9.139 1.00 95.44 86 GLU A C 1
ATOM 649 O O . GLU A 1 86 ? 11.049 7.437 9.254 1.00 95.44 86 GLU A O 1
ATOM 654 N N . ARG A 1 87 ? 9.571 5.923 8.488 1.00 95.88 87 ARG A N 1
ATOM 655 C CA . ARG A 1 87 ? 10.560 4.980 7.954 1.00 95.88 87 ARG A CA 1
ATOM 656 C C . ARG A 1 87 ? 10.824 5.142 6.457 1.00 95.88 87 ARG A C 1
ATOM 658 O O . ARG A 1 87 ? 11.950 4.886 6.030 1.00 95.88 87 ARG A O 1
ATOM 665 N N . TYR A 1 88 ? 9.818 5.531 5.685 1.00 95.00 88 TYR A N 1
ATOM 666 C CA . TYR A 1 88 ? 9.849 5.610 4.226 1.00 95.00 88 TYR A CA 1
ATOM 667 C C . TYR A 1 88 ? 9.429 6.992 3.737 1.00 95.00 88 TYR A C 1
ATOM 669 O O . TYR A 1 88 ? 8.651 7.697 4.379 1.00 95.00 88 TYR A O 1
ATOM 677 N N . GLU A 1 89 ? 9.936 7.367 2.568 1.00 93.31 89 GLU A N 1
ATOM 678 C CA . GLU A 1 89 ? 9.519 8.586 1.8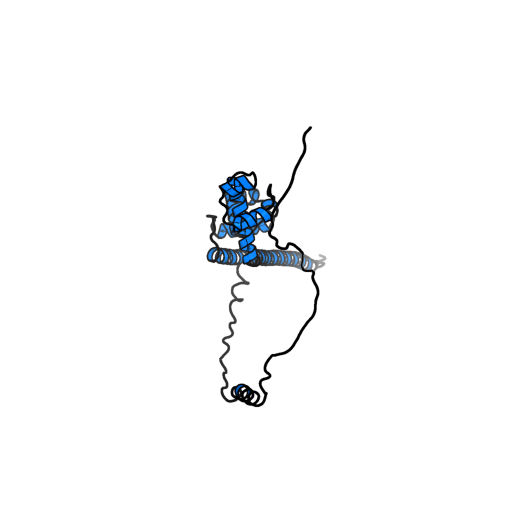86 1.00 93.31 89 GLU A CA 1
ATOM 679 C C . GLU A 1 89 ? 8.238 8.318 1.092 1.00 93.31 89 GLU A C 1
ATOM 681 O O . GLU A 1 89 ? 8.175 7.380 0.305 1.00 93.31 89 GLU A O 1
ATOM 686 N N . PHE A 1 90 ? 7.215 9.145 1.301 1.00 94.69 90 PHE A N 1
ATOM 687 C CA . PHE A 1 90 ? 5.948 9.045 0.579 1.00 94.69 90 PHE A CA 1
ATOM 688 C C . PHE A 1 90 ? 5.973 10.005 -0.615 1.00 94.69 90 PHE A C 1
ATOM 690 O O . PHE A 1 90 ? 6.170 11.208 -0.434 1.00 94.69 90 PHE A O 1
ATOM 697 N N . GLU A 1 91 ? 5.730 9.502 -1.830 1.00 92.88 91 GLU A N 1
ATOM 698 C CA . GLU A 1 91 ? 5.537 10.353 -3.016 1.00 92.88 91 GLU A CA 1
ATOM 699 C C . GLU A 1 91 ? 4.146 11.015 -3.029 1.00 92.88 91 GLU A C 1
ATOM 701 O O . GLU A 1 91 ? 3.928 12.013 -3.723 1.00 92.88 91 GLU A O 1
ATOM 706 N N . THR A 1 92 ? 3.174 10.437 -2.325 1.00 93.50 92 THR A N 1
ATOM 707 C CA . THR A 1 92 ? 1.802 10.937 -2.253 1.00 93.50 92 THR A CA 1
ATOM 708 C C . THR A 1 92 ? 1.660 12.178 -1.372 1.00 93.50 92 THR A C 1
ATOM 710 O O . THR A 1 92 ? 2.194 12.263 -0.270 1.00 93.50 92 THR A O 1
ATOM 713 N N . GLU A 1 93 ? 0.844 13.125 -1.834 1.00 94.25 93 GLU A N 1
ATOM 714 C CA . GLU A 1 93 ? 0.484 14.341 -1.092 1.00 94.25 93 GLU A CA 1
ATOM 715 C C . GLU A 1 93 ? -0.819 14.177 -0.287 1.00 94.25 93 GLU A C 1
ATOM 717 O O . GLU A 1 93 ? -1.282 15.125 0.349 1.00 94.25 93 GLU A O 1
ATOM 722 N N . LEU A 1 94 ? -1.434 12.987 -0.312 1.00 96.88 94 LEU A N 1
ATOM 723 C CA . LEU A 1 94 ? -2.663 12.720 0.435 1.00 96.88 94 LEU A CA 1
ATOM 724 C C . LEU A 1 94 ? -2.435 12.870 1.945 1.00 96.88 94 LEU A C 1
ATOM 726 O O . LEU A 1 94 ? -1.393 12.482 2.483 1.00 96.88 94 LEU A O 1
ATOM 730 N N . SER A 1 95 ? -3.430 13.422 2.643 1.00 96.38 95 SER A N 1
ATOM 731 C CA . SER A 1 95 ? -3.421 13.475 4.107 1.00 96.38 95 SER A CA 1
ATOM 732 C C . SER A 1 95 ? -3.540 12.073 4.706 1.00 96.38 95 SER A C 1
ATOM 734 O O . SER A 1 95 ? -4.038 11.155 4.055 1.00 96.38 95 SER A O 1
ATOM 736 N N . THR A 1 96 ? -3.118 11.910 5.962 1.00 96.88 96 THR A N 1
ATOM 737 C CA . THR A 1 96 ? -3.237 10.636 6.685 1.00 96.88 96 THR A CA 1
ATOM 738 C C . THR A 1 96 ? -4.682 10.137 6.717 1.00 96.88 96 THR A C 1
ATOM 740 O O . THR A 1 96 ? -4.930 8.997 6.356 1.00 96.88 96 THR A O 1
ATOM 743 N N . GLU A 1 97 ? -5.647 11.020 6.982 1.00 95.75 97 GLU A N 1
ATOM 744 C CA . GLU A 1 97 ? -7.086 10.711 6.936 1.00 95.75 97 GLU A CA 1
ATOM 745 C C . GLU A 1 97 ? -7.521 10.099 5.590 1.00 95.75 97 GLU A C 1
ATOM 747 O O . GLU A 1 97 ? -8.261 9.119 5.545 1.00 95.75 97 GLU A O 1
ATOM 752 N N . ARG A 1 98 ? -7.030 10.647 4.470 1.00 97.81 98 ARG A N 1
ATOM 753 C CA . ARG A 1 98 ? -7.335 10.136 3.123 1.00 97.81 98 ARG A CA 1
ATOM 754 C C . ARG A 1 98 ? -6.625 8.825 2.821 1.00 97.81 98 ARG A C 1
ATOM 756 O O . ARG A 1 98 ? -7.138 8.024 2.044 1.00 97.81 98 ARG A O 1
ATOM 763 N N . LEU A 1 99 ? -5.453 8.609 3.413 1.00 98.06 99 LEU A N 1
ATOM 764 C CA . LEU A 1 99 ? -4.761 7.329 3.346 1.00 98.06 99 LEU A CA 1
ATOM 765 C C . LEU A 1 99 ? -5.503 6.259 4.158 1.00 98.06 99 LEU A C 1
ATOM 767 O O . LEU A 1 99 ? -5.614 5.144 3.662 1.00 98.06 99 LEU A O 1
ATOM 771 N N . CYS A 1 100 ? -6.082 6.592 5.317 1.00 97.50 100 CYS A N 1
ATOM 772 C CA . CYS A 1 100 ? -6.939 5.667 6.065 1.00 97.50 100 CYS A CA 1
ATOM 773 C C . CYS A 1 100 ? -8.145 5.220 5.225 1.00 97.50 100 CYS A C 1
ATOM 775 O O . CYS A 1 100 ? -8.343 4.022 5.046 1.00 97.50 100 CYS A O 1
ATOM 777 N N . GLU A 1 101 ? -8.874 6.161 4.610 1.00 97.25 101 GLU A N 1
ATOM 778 C CA . GLU A 1 101 ? -10.007 5.821 3.728 1.00 97.25 101 GLU A CA 1
ATOM 779 C C . GLU A 1 101 ? -9.562 4.976 2.515 1.00 97.25 101 GLU A C 1
ATOM 781 O O . GLU A 1 101 ? -10.265 4.060 2.086 1.00 97.25 101 GLU A O 1
ATOM 786 N N . LEU A 1 102 ? -8.380 5.254 1.950 1.00 98.44 102 LEU A N 1
ATOM 787 C CA . LEU A 1 102 ? -7.811 4.442 0.870 1.00 98.44 102 LEU A CA 1
ATOM 788 C C . LEU A 1 102 ? -7.565 2.998 1.319 1.00 98.44 102 LEU A C 1
ATOM 790 O O . LEU A 1 102 ? -7.865 2.082 0.552 1.00 98.44 102 LEU A O 1
ATOM 794 N N . VAL A 1 103 ? -6.996 2.806 2.513 1.00 98.19 103 VAL A N 1
ATOM 795 C CA . VAL A 1 103 ? -6.708 1.486 3.093 1.00 98.19 103 VAL A CA 1
ATOM 796 C C . VAL A 1 103 ? -8.009 0.714 3.287 1.00 98.19 103 VAL A C 1
ATOM 798 O O . VAL A 1 103 ? -8.133 -0.374 2.732 1.00 98.19 103 VAL A O 1
ATOM 801 N N . GLU A 1 104 ? -8.991 1.291 3.981 1.00 96.25 104 GLU A N 1
ATOM 802 C CA . GLU A 1 104 ? -10.295 0.659 4.236 1.00 96.25 104 GLU A CA 1
ATOM 803 C C . GLU A 1 104 ? -10.934 0.171 2.923 1.00 96.25 104 GLU A C 1
ATOM 805 O O . GLU A 1 104 ? -11.126 -1.030 2.725 1.00 96.25 104 GLU A O 1
ATOM 810 N N . ARG A 1 105 ? -11.098 1.063 1.938 1.00 97.44 105 ARG A N 1
ATOM 811 C CA . ARG A 1 105 ? -11.667 0.707 0.624 1.00 97.44 105 ARG A CA 1
ATOM 812 C C . ARG A 1 105 ? -10.836 -0.312 -0.151 1.00 97.44 105 ARG A C 1
ATOM 814 O O . ARG A 1 105 ? -11.371 -1.125 -0.905 1.00 97.44 105 ARG A O 1
ATOM 821 N N . PHE A 1 106 ? -9.508 -0.260 -0.033 1.00 97.62 106 PHE A N 1
ATOM 822 C CA . PHE A 1 106 ? -8.639 -1.242 -0.680 1.00 97.62 106 PHE A CA 1
ATOM 823 C C . PHE A 1 106 ? -8.950 -2.657 -0.181 1.00 97.62 106 PHE A C 1
ATOM 825 O O . PHE A 1 106 ? -8.984 -3.575 -1.006 1.00 97.62 106 PHE A O 1
ATOM 832 N N . TYR A 1 107 ? -9.183 -2.817 1.122 1.00 96.19 107 TYR A N 1
ATOM 833 C CA . TYR A 1 107 ? -9.497 -4.097 1.758 1.00 96.19 107 TYR A CA 1
ATOM 834 C C . TYR A 1 107 ? -10.960 -4.518 1.581 1.00 96.19 107 TYR A C 1
ATOM 836 O O . TYR A 1 107 ? -11.222 -5.710 1.440 1.00 96.19 107 TYR A O 1
ATOM 844 N N . GLU A 1 108 ? -11.885 -3.568 1.421 1.00 94.50 108 GLU A N 1
ATOM 845 C CA . GLU A 1 108 ? -13.253 -3.834 0.935 1.00 94.50 108 GLU A CA 1
ATOM 846 C C . GLU A 1 108 ? -13.280 -4.370 -0.514 1.00 94.50 108 GLU A C 1
ATOM 848 O O . GLU A 1 108 ? -14.283 -4.915 -0.979 1.00 94.50 108 GLU A O 1
ATOM 853 N N . GLY A 1 109 ? -12.163 -4.254 -1.239 1.00 96.06 109 GLY A N 1
ATOM 854 C CA . GLY A 1 109 ? -11.984 -4.798 -2.583 1.00 96.06 109 GLY A CA 1
ATOM 855 C C . GLY A 1 109 ? -12.174 -3.788 -3.716 1.00 96.06 109 GLY A C 1
ATOM 856 O O . GLY A 1 109 ? -12.075 -4.177 -4.887 1.00 96.06 109 GLY A O 1
ATOM 857 N N . ASP A 1 110 ? -12.368 -2.500 -3.412 1.00 98.06 110 ASP A N 1
ATOM 858 C CA . ASP A 1 110 ? -12.556 -1.453 -4.422 1.00 98.06 110 ASP A CA 1
ATOM 859 C C . ASP A 1 110 ? -11.370 -1.391 -5.403 1.00 98.06 110 ASP A C 1
ATOM 861 O O . ASP A 1 110 ? -10.191 -1.548 -5.061 1.00 98.06 110 ASP A O 1
ATOM 865 N N . GLY A 1 111 ? -11.638 -1.126 -6.679 1.00 97.50 111 GLY A N 1
ATOM 866 C CA . GLY A 1 111 ? -10.618 -0.830 -7.686 1.00 97.50 111 GLY A CA 1
ATOM 867 C C . GLY A 1 111 ? -9.996 0.562 -7.512 1.00 97.50 111 GLY A C 1
ATOM 868 O O . GLY A 1 111 ? -10.633 1.469 -6.991 1.00 97.50 111 GLY A O 1
ATOM 869 N N . ASP A 1 112 ? -8.793 0.810 -8.065 1.00 97.75 112 ASP A N 1
ATOM 870 C CA . ASP A 1 112 ? -8.154 2.144 -7.950 1.00 97.75 112 ASP A CA 1
ATOM 871 C C . ASP A 1 112 ? -9.053 3.270 -8.501 1.00 97.75 112 ASP A C 1
ATOM 873 O O . ASP A 1 112 ? -8.935 4.419 -8.100 1.00 97.75 112 ASP A O 1
ATOM 877 N N . ALA A 1 113 ? -9.914 2.960 -9.479 1.00 97.75 113 ALA A N 1
ATOM 878 C CA . ALA A 1 113 ? -10.835 3.931 -10.059 1.00 97.75 113 ALA A CA 1
ATOM 879 C C . ALA A 1 113 ? -12.023 4.244 -9.135 1.00 97.75 113 ALA A C 1
ATOM 881 O O . ALA A 1 113 ? -12.545 5.352 -9.185 1.00 97.75 113 ALA A O 1
ATOM 882 N N . GLU A 1 114 ? -12.486 3.279 -8.342 1.00 98.38 114 GLU A N 1
ATOM 883 C CA . GLU A 1 114 ? -13.565 3.466 -7.362 1.00 98.38 114 GLU A CA 1
ATOM 884 C C . GLU A 1 114 ? -13.051 4.279 -6.182 1.00 98.38 114 GLU A C 1
ATOM 886 O O . GLU A 1 114 ? -13.590 5.353 -5.920 1.00 98.38 114 GLU A O 1
ATOM 891 N N . ILE A 1 115 ? -11.908 3.870 -5.627 1.00 98.31 115 ILE A N 1
ATOM 892 C CA . ILE A 1 115 ? -11.185 4.613 -4.589 1.00 98.31 115 ILE A CA 1
ATOM 893 C C . ILE A 1 115 ? -10.905 6.052 -5.044 1.00 98.31 115 ILE A C 1
ATOM 895 O O . ILE A 1 115 ? -11.185 7.001 -4.324 1.00 98.31 115 ILE A O 1
ATOM 899 N N . ALA A 1 116 ? -10.416 6.249 -6.274 1.00 98.19 116 ALA A N 1
ATOM 900 C CA . ALA A 1 116 ? -10.137 7.587 -6.797 1.00 98.19 116 ALA A CA 1
ATOM 901 C C . ALA A 1 116 ? -11.381 8.483 -6.836 1.00 98.19 116 ALA A C 1
ATOM 903 O O . ALA A 1 116 ? -11.303 9.655 -6.488 1.00 98.19 116 ALA A O 1
ATOM 904 N N . ARG A 1 117 ? -12.541 7.943 -7.225 1.00 98.06 117 ARG A N 1
ATOM 905 C CA . ARG A 1 117 ? -13.793 8.717 -7.235 1.00 98.06 117 ARG A CA 1
ATOM 906 C C . ARG A 1 117 ? -14.258 9.065 -5.832 1.00 98.06 117 ARG A C 1
ATOM 908 O O . ARG A 1 117 ? -14.763 10.162 -5.636 1.00 98.06 117 ARG A O 1
ATOM 915 N N . ALA A 1 118 ? -14.105 8.144 -4.890 1.00 97.56 118 ALA A N 1
ATOM 916 C CA . ALA A 1 118 ? -14.463 8.387 -3.505 1.00 97.56 118 ALA A CA 1
ATOM 917 C C . ALA A 1 118 ? -13.616 9.486 -2.863 1.00 97.56 118 ALA A C 1
ATOM 919 O O . ALA A 1 118 ? -14.150 10.379 -2.213 1.00 97.56 118 ALA A O 1
ATOM 920 N N . LEU A 1 119 ? -12.309 9.460 -3.125 1.00 97.44 119 LEU A N 1
ATOM 921 C CA . LEU A 1 119 ? -11.376 10.447 -2.599 1.00 97.44 119 LEU A CA 1
ATOM 922 C C . LEU A 1 119 ? -11.402 11.776 -3.377 1.00 97.44 119 LEU A C 1
ATOM 924 O O . LEU A 1 119 ? -10.746 12.718 -2.949 1.00 97.44 119 LEU A O 1
ATOM 928 N N . ASP A 1 120 ? -12.162 11.883 -4.472 1.00 97.19 120 ASP A N 1
ATOM 929 C CA . ASP A 1 120 ? -12.106 13.013 -5.419 1.00 97.19 120 ASP A CA 1
ATOM 930 C C . ASP A 1 120 ? -10.680 13.263 -5.953 1.00 97.19 120 ASP A C 1
ATOM 932 O O . ASP A 1 120 ? -10.196 14.386 -6.066 1.00 97.19 120 ASP A O 1
ATOM 936 N N . GLU A 1 121 ? -9.986 12.172 -6.273 1.00 98.00 121 GLU A N 1
ATOM 937 C CA . GLU A 1 121 ? -8.578 12.154 -6.652 1.00 98.00 121 GLU A CA 1
ATOM 938 C C . GLU A 1 121 ? -8.345 11.498 -8.011 1.00 98.00 121 GLU A C 1
ATOM 940 O O . GLU A 1 121 ? -9.199 10.827 -8.599 1.00 98.00 121 GLU A O 1
ATOM 945 N N . SER A 1 122 ? -7.134 11.667 -8.545 1.00 97.44 122 SER A N 1
ATOM 946 C CA . SER A 1 122 ? -6.758 10.963 -9.768 1.00 97.44 122 SER A CA 1
ATOM 947 C C . SER A 1 122 ? -6.447 9.490 -9.486 1.00 97.44 122 SER A C 1
ATOM 949 O O . SER A 1 122 ? -5.820 9.142 -8.485 1.00 97.44 122 SER A O 1
ATOM 951 N N . ARG A 1 123 ? -6.773 8.601 -10.434 1.00 96.69 123 ARG A N 1
ATOM 952 C CA . ARG A 1 123 ? -6.369 7.185 -10.347 1.00 96.69 123 ARG A CA 1
ATOM 953 C C . ARG A 1 123 ? -4.853 7.025 -10.165 1.00 96.69 123 ARG A C 1
ATOM 955 O O . ARG A 1 123 ? -4.412 6.110 -9.481 1.00 96.69 123 ARG A O 1
ATOM 962 N N . MET A 1 124 ? -4.056 7.898 -10.783 1.00 94.25 124 MET A N 1
ATOM 963 C CA . MET A 1 124 ? -2.599 7.875 -10.632 1.00 94.25 124 MET A CA 1
ATOM 964 C C . MET A 1 124 ? -2.179 8.230 -9.198 1.00 94.25 124 MET A C 1
ATOM 966 O O . MET A 1 124 ? -1.264 7.598 -8.680 1.00 94.25 124 MET A O 1
ATOM 970 N N . THR A 1 125 ? -2.852 9.194 -8.560 1.00 96.62 125 THR A N 1
ATOM 971 C CA . THR A 1 125 ? -2.635 9.559 -7.150 1.00 96.62 125 THR A CA 1
ATOM 972 C C . THR A 1 125 ? -2.893 8.357 -6.249 1.00 96.62 125 THR A C 1
ATOM 974 O O . THR A 1 125 ? -2.029 8.000 -5.458 1.00 96.62 125 THR A O 1
ATOM 977 N N . VAL A 1 126 ? -4.022 7.666 -6.442 1.00 97.94 126 VAL A N 1
ATOM 978 C CA . VAL A 1 126 ? -4.368 6.461 -5.669 1.00 97.94 126 VAL A CA 1
ATOM 979 C C . VAL A 1 126 ? -3.340 5.353 -5.851 1.00 97.94 126 VAL A C 1
ATOM 981 O O . VAL A 1 126 ? -2.911 4.758 -4.871 1.00 97.94 126 VAL A O 1
ATOM 984 N N . VAL A 1 127 ? -2.905 5.078 -7.086 1.00 96.88 127 VAL A N 1
ATOM 985 C CA . VAL A 1 127 ? -1.881 4.049 -7.326 1.00 96.88 127 VAL A CA 1
ATOM 986 C C . VAL A 1 127 ? -0.569 4.404 -6.628 1.00 96.88 127 VAL A C 1
ATOM 988 O O . VAL A 1 127 ? 0.034 3.518 -6.040 1.00 96.88 127 VAL A O 1
ATOM 991 N N . ARG A 1 128 ? -0.132 5.669 -6.656 1.00 96.06 128 ARG A N 1
ATOM 992 C CA . ARG A 1 128 ? 1.081 6.095 -5.936 1.00 96.06 128 ARG A CA 1
ATOM 993 C C . ARG A 1 128 ? 0.931 5.928 -4.431 1.00 96.06 128 ARG A C 1
ATOM 995 O O . ARG A 1 128 ? 1.717 5.206 -3.842 1.00 96.06 128 ARG A O 1
ATOM 1002 N N . ALA A 1 129 ? -0.130 6.490 -3.857 1.00 97.88 129 ALA A N 1
ATOM 1003 C CA . ALA A 1 129 ? -0.421 6.381 -2.431 1.00 97.88 129 ALA A CA 1
ATOM 1004 C C . ALA A 1 129 ? -0.466 4.923 -1.958 1.00 97.88 129 ALA A C 1
ATOM 1006 O O . ALA A 1 129 ? 0.049 4.576 -0.904 1.00 97.88 129 ALA A O 1
ATOM 1007 N N . ARG A 1 130 ? -1.045 4.048 -2.778 1.00 97.94 130 ARG A N 1
ATOM 1008 C CA . ARG A 1 130 ? -1.119 2.619 -2.511 1.00 97.94 130 ARG A CA 1
ATOM 1009 C C . ARG A 1 130 ? 0.255 1.938 -2.522 1.00 97.94 130 ARG A C 1
ATOM 1011 O O . ARG A 1 130 ? 0.486 1.049 -1.712 1.00 97.94 130 ARG A O 1
ATOM 1018 N N . LEU A 1 131 ? 1.149 2.327 -3.431 1.00 97.75 131 LEU A N 1
ATOM 1019 C CA . LEU A 1 131 ? 2.520 1.812 -3.466 1.00 97.75 131 LEU A CA 1
ATOM 1020 C C . LEU A 1 131 ? 3.352 2.338 -2.288 1.00 97.75 131 LEU A C 1
ATOM 1022 O O . LEU A 1 131 ? 4.065 1.540 -1.689 1.00 97.75 131 LEU A O 1
ATOM 1026 N N . ASP A 1 132 ? 3.183 3.608 -1.901 1.00 97.50 132 ASP A N 1
ATOM 1027 C CA . ASP A 1 132 ? 3.807 4.184 -0.695 1.00 97.50 132 ASP A CA 1
ATOM 1028 C C . ASP A 1 132 ? 3.378 3.426 0.579 1.00 97.50 132 ASP A C 1
ATOM 1030 O O . ASP A 1 132 ? 4.168 3.217 1.493 1.00 97.50 132 ASP A O 1
ATOM 1034 N N . LEU A 1 133 ? 2.129 2.946 0.612 1.00 97.62 133 LEU A N 1
ATOM 1035 C CA . LEU A 1 133 ? 1.575 2.105 1.681 1.00 97.62 133 LEU A CA 1
ATOM 1036 C C . LEU A 1 133 ? 1.909 0.608 1.541 1.00 97.62 133 LEU A C 1
ATOM 1038 O O . LEU A 1 133 ? 1.359 -0.215 2.269 1.00 97.62 133 LEU A O 1
ATOM 1042 N N . HIS A 1 134 ? 2.777 0.225 0.599 1.00 97.12 134 HIS A N 1
ATOM 1043 C CA . HIS A 1 134 ? 3.158 -1.171 0.314 1.00 97.12 134 HIS A CA 1
ATOM 1044 C C . HIS A 1 134 ? 1.992 -2.094 -0.089 1.00 97.12 134 HIS A C 1
ATOM 1046 O O . HIS A 1 134 ? 2.128 -3.317 -0.131 1.00 97.12 134 HIS A O 1
ATOM 1052 N N . LEU A 1 135 ? 0.846 -1.529 -0.466 1.00 97.00 135 LEU A N 1
ATOM 1053 C CA . LEU A 1 135 ? -0.369 -2.261 -0.825 1.00 97.00 135 LEU A CA 1
ATOM 1054 C C . LEU A 1 135 ? -0.350 -2.704 -2.296 1.00 97.00 135 LEU A C 1
ATOM 1056 O O . LEU A 1 135 ? -1.222 -2.341 -3.088 1.00 97.00 135 LEU A O 1
ATOM 1060 N N . VAL A 1 136 ? 0.651 -3.484 -2.702 1.00 95.88 136 VAL A N 1
ATOM 1061 C CA . VAL A 1 136 ? 0.811 -3.969 -4.088 1.00 95.88 136 VAL A CA 1
ATOM 1062 C C . VAL A 1 136 ? -0.260 -5.018 -4.438 1.00 95.88 136 VAL A C 1
ATOM 1064 O O . VAL A 1 136 ? -0.525 -5.938 -3.661 1.00 95.88 136 VAL A O 1
ATOM 1067 N N . ARG A 1 137 ? -0.873 -4.894 -5.624 1.00 94.44 137 ARG A N 1
ATOM 1068 C CA . ARG A 1 137 ? -1.833 -5.861 -6.189 1.00 94.44 137 ARG A CA 1
ATOM 1069 C C . ARG A 1 137 ? -1.159 -6.705 -7.264 1.00 94.44 137 ARG A C 1
ATOM 1071 O O . ARG A 1 137 ? -0.247 -6.233 -7.937 1.00 94.44 137 ARG A O 1
ATOM 1078 N N . ASP A 1 138 ? -1.715 -7.882 -7.541 1.00 93.31 138 ASP A N 1
ATOM 1079 C CA . ASP A 1 138 ? -1.231 -8.760 -8.619 1.00 93.31 138 ASP A CA 1
ATOM 1080 C C . ASP A 1 138 ? -1.148 -8.034 -9.969 1.00 93.31 138 ASP A C 1
ATOM 1082 O O . ASP A 1 138 ? -0.149 -8.131 -10.677 1.00 93.31 138 ASP A O 1
ATOM 1086 N N . ARG A 1 139 ? -2.150 -7.198 -10.278 1.00 92.38 139 ARG A N 1
ATOM 1087 C CA . ARG A 1 139 ? -2.194 -6.388 -11.508 1.00 92.38 139 ARG A CA 1
ATOM 1088 C C . ARG A 1 139 ? -1.065 -5.368 -11.653 1.00 92.38 139 ARG A C 1
ATOM 1090 O O . ARG A 1 139 ? -0.849 -4.836 -12.741 1.00 92.38 139 ARG A O 1
ATOM 1097 N N . ASP A 1 140 ? -0.389 -5.016 -10.562 1.00 94.38 140 ASP A N 1
ATOM 1098 C CA . ASP A 1 140 ? 0.770 -4.126 -10.628 1.00 94.38 140 ASP A CA 1
ATOM 1099 C C . ASP A 1 140 ? 2.022 -4.862 -11.078 1.00 94.38 140 ASP A C 1
ATOM 1101 O O . ASP A 1 140 ? 2.948 -4.217 -11.559 1.00 94.38 140 ASP A O 1
ATOM 1105 N N . LEU A 1 141 ? 2.033 -6.190 -10.949 1.00 91.44 141 LEU A N 1
ATOM 1106 C CA . LEU A 1 141 ? 3.125 -7.077 -11.337 1.00 91.44 141 LEU A CA 1
ATOM 1107 C C . LEU A 1 141 ? 2.938 -7.652 -12.750 1.00 91.44 141 LEU A C 1
ATOM 1109 O O . LEU A 1 141 ? 3.832 -8.323 -13.262 1.00 91.44 141 LEU A O 1
ATOM 1113 N N . GLU A 1 142 ? 1.812 -7.362 -13.409 1.00 93.31 142 GLU A N 1
ATOM 1114 C CA . GLU A 1 142 ? 1.507 -7.765 -14.790 1.00 93.31 142 GLU A CA 1
ATOM 1115 C C . GLU A 1 142 ? 2.294 -6.927 -15.819 1.00 93.31 142 GLU A C 1
ATOM 1117 O O . GLU A 1 142 ? 1.745 -6.134 -16.593 1.00 93.31 142 GLU A O 1
ATOM 1122 N N . ALA A 1 143 ? 3.617 -7.094 -15.817 1.00 92.25 143 ALA A N 1
ATOM 1123 C CA . ALA A 1 143 ? 4.537 -6.417 -16.721 1.00 92.25 143 ALA A CA 1
ATOM 1124 C C . ALA A 1 143 ? 4.616 -7.074 -18.109 1.00 92.25 143 ALA A C 1
ATOM 1126 O O . ALA A 1 143 ? 4.474 -8.290 -18.235 1.00 92.25 143 ALA A O 1
ATOM 1127 N N . PRO A 1 144 ? 4.932 -6.296 -19.166 1.00 92.81 144 PRO A N 1
ATOM 1128 C CA . PRO A 1 144 ? 5.261 -6.847 -20.482 1.00 92.81 144 PRO A CA 1
ATOM 1129 C C . PRO A 1 144 ? 6.651 -7.521 -20.533 1.00 92.81 144 PRO A C 1
ATOM 1131 O O . PRO A 1 144 ? 7.100 -7.907 -21.607 1.00 92.81 144 PRO A O 1
ATOM 1134 N N . PHE A 1 145 ? 7.338 -7.648 -19.395 1.00 94.62 145 PHE A N 1
ATOM 1135 C CA . PHE A 1 145 ? 8.671 -8.229 -19.236 1.00 94.62 145 PHE A CA 1
ATOM 1136 C C . PHE A 1 145 ? 8.765 -9.022 -17.921 1.00 94.62 145 PHE A C 1
ATOM 1138 O O . PHE A 1 145 ? 7.860 -8.971 -17.089 1.00 94.62 145 PHE A O 1
ATOM 1145 N N . ASP A 1 146 ? 9.873 -9.732 -17.700 1.00 94.62 146 ASP A N 1
ATOM 1146 C CA . ASP A 1 146 ? 10.127 -10.430 -16.435 1.00 94.62 146 ASP A CA 1
ATOM 1147 C C . ASP A 1 146 ? 10.469 -9.433 -15.310 1.00 94.62 146 ASP A C 1
ATOM 1149 O O . ASP A 1 146 ? 11.522 -8.790 -15.307 1.00 94.62 146 ASP A O 1
ATOM 1153 N N . VAL A 1 147 ? 9.571 -9.298 -14.329 1.00 93.56 147 VAL A N 1
ATOM 1154 C CA . VAL A 1 147 ? 9.742 -8.375 -13.190 1.00 93.56 147 VAL A CA 1
ATOM 1155 C C . VAL A 1 147 ? 10.951 -8.749 -12.322 1.00 93.56 147 VAL A C 1
ATOM 1157 O O . VAL A 1 147 ? 11.587 -7.877 -11.730 1.00 93.56 147 VAL A O 1
ATOM 1160 N N . GLY A 1 148 ? 11.311 -10.032 -12.241 1.00 93.44 148 GLY A N 1
ATOM 1161 C CA . GLY A 1 148 ? 12.489 -10.491 -11.507 1.00 93.44 148 GLY A CA 1
ATOM 1162 C C . GLY A 1 148 ? 13.799 -10.093 -12.189 1.00 93.44 148 GLY A C 1
ATOM 1163 O O . GLY A 1 148 ? 14.767 -9.757 -11.507 1.00 93.44 148 GLY A O 1
ATOM 1164 N N . GLU A 1 149 ? 13.839 -10.106 -13.520 1.00 95.00 149 GLU A N 1
ATOM 1165 C CA . GLU A 1 149 ? 14.948 -9.569 -14.313 1.00 95.00 149 GLU A CA 1
ATOM 1166 C C . GLU A 1 149 ? 15.051 -8.057 -14.188 1.00 95.00 149 GLU A C 1
ATOM 1168 O O . GLU A 1 149 ? 16.135 -7.544 -13.915 1.00 95.00 149 GLU A O 1
ATOM 1173 N N . PHE A 1 150 ? 13.920 -7.361 -14.267 1.00 96.00 150 PHE A N 1
ATOM 1174 C CA . PHE A 1 150 ? 13.865 -5.921 -14.046 1.00 96.00 150 PHE A CA 1
ATOM 1175 C C . PHE A 1 150 ? 14.360 -5.535 -12.646 1.00 96.00 150 PHE A C 1
ATOM 1177 O O . PHE A 1 150 ? 15.178 -4.628 -12.508 1.00 96.00 150 PHE A O 1
ATOM 1184 N N . ARG A 1 151 ? 13.953 -6.276 -11.606 1.00 94.31 151 ARG A N 1
ATOM 1185 C CA . ARG A 1 151 ? 14.442 -6.091 -10.230 1.00 94.31 151 ARG A CA 1
ATOM 1186 C C . ARG A 1 151 ? 15.958 -6.266 -10.124 1.00 94.31 151 ARG A C 1
ATOM 1188 O O . ARG A 1 151 ? 16.601 -5.488 -9.429 1.00 94.31 151 ARG A O 1
ATOM 1195 N N . ARG A 1 152 ? 16.530 -7.272 -10.790 1.00 94.31 152 ARG A N 1
ATOM 1196 C CA . ARG A 1 152 ? 17.988 -7.487 -10.805 1.00 94.31 152 ARG A CA 1
ATOM 1197 C C . ARG A 1 152 ? 18.711 -6.324 -11.486 1.00 94.31 152 ARG A C 1
ATOM 1199 O O . ARG A 1 152 ? 19.637 -5.786 -10.903 1.00 94.31 152 ARG A O 1
ATOM 1206 N N . ALA A 1 153 ? 18.224 -5.883 -12.644 1.00 93.69 153 ALA A N 1
ATOM 1207 C CA . ALA A 1 153 ? 18.806 -4.750 -13.362 1.00 93.69 153 ALA A CA 1
ATOM 1208 C C . ALA A 1 153 ? 18.714 -3.426 -12.575 1.00 93.69 153 ALA A C 1
ATOM 1210 O O . ALA A 1 153 ? 19.621 -2.601 -12.648 1.00 93.69 153 ALA A O 1
ATOM 1211 N N . LEU A 1 154 ? 17.646 -3.223 -11.793 1.00 91.94 154 LEU A N 1
ATOM 1212 C CA . LEU A 1 154 ? 17.530 -2.079 -10.882 1.00 91.94 154 LEU A CA 1
ATOM 1213 C C . LEU A 1 154 ? 18.597 -2.087 -9.781 1.00 91.94 154 LEU A C 1
ATOM 1215 O O . LEU A 1 154 ? 19.093 -1.022 -9.428 1.00 91.94 154 LEU A O 1
ATOM 1219 N N . ALA A 1 155 ? 18.942 -3.263 -9.252 1.00 91.44 155 ALA A N 1
ATOM 1220 C CA . ALA A 1 155 ? 19.977 -3.405 -8.228 1.00 91.44 155 ALA A CA 1
ATOM 1221 C C . ALA A 1 155 ? 21.392 -3.109 -8.759 1.00 91.44 155 ALA A C 1
ATOM 1223 O O . ALA A 1 155 ? 22.278 -2.7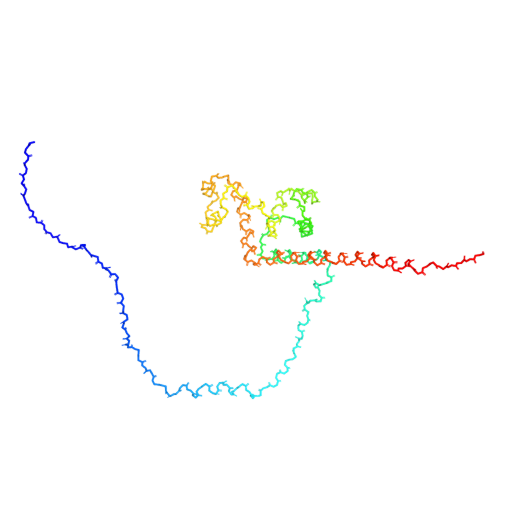99 -7.968 1.00 91.44 155 ALA A O 1
ATOM 1224 N N . ASP A 1 156 ? 21.586 -3.164 -10.079 1.00 92.69 156 ASP A N 1
ATOM 1225 C CA . ASP A 1 156 ? 22.828 -2.790 -10.764 1.00 92.69 156 ASP A CA 1
ATOM 1226 C C . ASP A 1 156 ? 22.877 -1.285 -11.131 1.00 92.69 156 ASP A C 1
ATOM 1228 O O . ASP A 1 156 ? 23.676 -0.875 -11.974 1.00 92.69 156 ASP A O 1
ATOM 1232 N N . ASP A 1 157 ? 22.005 -0.458 -10.537 1.00 90.00 157 ASP A N 1
ATOM 1233 C CA . ASP A 1 157 ? 21.908 0.996 -10.756 1.00 90.00 157 ASP A CA 1
ATOM 1234 C C . ASP A 1 157 ? 21.697 1.407 -12.231 1.00 90.00 157 ASP A C 1
ATOM 1236 O O . ASP A 1 157 ? 22.059 2.510 -12.654 1.00 90.00 157 ASP A O 1
ATOM 1240 N N . ALA A 1 158 ? 21.073 0.540 -13.038 1.00 91.62 158 ALA A N 1
ATOM 1241 C CA . ALA A 1 158 ? 20.791 0.836 -14.439 1.00 91.62 158 ALA A CA 1
ATOM 1242 C C . ALA A 1 158 ? 19.905 2.087 -14.587 1.00 91.62 158 ALA A C 1
ATOM 1244 O O . ALA A 1 158 ? 18.894 2.273 -13.885 1.00 91.62 158 ALA A O 1
ATOM 1245 N N . SER A 1 159 ? 20.268 2.957 -15.536 1.00 94.69 159 SER A N 1
ATOM 1246 C CA . SER A 1 159 ? 19.518 4.185 -15.778 1.00 94.69 159 SER A CA 1
ATOM 1247 C C . SER A 1 159 ? 18.132 3.882 -16.352 1.00 94.69 159 SER A C 1
ATOM 1249 O O . SER A 1 159 ? 17.865 2.816 -16.907 1.00 94.69 159 SER A O 1
ATOM 1251 N N . THR A 1 160 ? 17.213 4.846 -16.250 1.00 96.19 160 THR A N 1
ATOM 1252 C CA . THR A 1 160 ? 15.864 4.680 -16.821 1.00 96.19 160 THR A CA 1
ATOM 1253 C C . THR A 1 160 ? 15.906 4.446 -18.336 1.00 96.19 160 THR A C 1
ATOM 1255 O O . THR A 1 160 ? 15.089 3.684 -18.846 1.00 96.19 160 THR A O 1
ATOM 1258 N N . ALA A 1 161 ? 16.849 5.080 -19.040 1.00 96.75 161 ALA A N 1
ATOM 1259 C CA . ALA A 1 161 ? 17.016 4.923 -20.481 1.00 96.75 161 ALA A CA 1
ATOM 1260 C C . ALA A 1 161 ? 17.577 3.537 -20.839 1.00 96.75 161 ALA A C 1
ATOM 1262 O O . ALA A 1 161 ? 17.030 2.877 -21.718 1.00 96.75 161 ALA A O 1
ATOM 1263 N N . ASP A 1 162 ? 18.587 3.061 -20.103 1.00 96.38 162 ASP A N 1
ATOM 1264 C CA . ASP A 1 162 ? 19.186 1.740 -20.345 1.00 96.38 162 ASP A CA 1
ATOM 1265 C C . ASP A 1 162 ? 18.174 0.616 -20.099 1.00 96.38 162 ASP A C 1
ATOM 1267 O O . ASP A 1 162 ? 18.087 -0.338 -20.870 1.00 96.38 162 ASP A O 1
ATOM 1271 N N . LEU A 1 163 ? 17.355 0.744 -19.049 1.00 96.50 163 LEU A N 1
ATOM 1272 C CA . LEU A 1 163 ? 16.262 -0.189 -18.772 1.00 96.50 163 LEU A CA 1
ATOM 1273 C C . LEU A 1 163 ? 15.193 -0.150 -19.871 1.00 96.50 163 LEU A C 1
ATOM 1275 O O . LEU A 1 163 ? 14.688 -1.194 -20.270 1.00 96.50 163 LEU A O 1
ATOM 1279 N N . ALA A 1 164 ? 14.844 1.037 -20.371 1.00 97.38 164 ALA A N 1
ATOM 1280 C CA . ALA A 1 164 ? 13.860 1.179 -21.442 1.00 97.38 164 ALA A CA 1
ATOM 1281 C C . ALA A 1 164 ? 14.322 0.463 -22.721 1.00 97.38 164 ALA A C 1
ATOM 1283 O O . ALA A 1 164 ? 13.539 -0.265 -23.328 1.00 97.38 164 ALA A O 1
ATOM 1284 N N . GLU A 1 165 ? 15.599 0.612 -23.082 1.00 96.94 165 GLU A N 1
ATOM 1285 C CA . GLU A 1 165 ? 16.209 -0.093 -24.213 1.00 96.94 165 GLU A CA 1
ATOM 1286 C C . GLU A 1 165 ? 16.304 -1.606 -23.966 1.00 96.94 165 GLU A C 1
ATOM 1288 O O . GLU A 1 165 ? 15.896 -2.393 -24.816 1.00 96.94 165 GLU A O 1
ATOM 1293 N N . THR A 1 166 ? 16.779 -2.020 -22.788 1.00 96.69 166 THR A N 1
ATOM 1294 C CA . THR A 1 166 ? 16.980 -3.439 -22.438 1.00 96.69 166 THR A CA 1
ATOM 1295 C C . THR A 1 166 ? 15.677 -4.235 -22.470 1.00 96.69 166 THR A C 1
ATOM 1297 O O . THR A 1 166 ? 15.654 -5.363 -22.959 1.00 96.69 166 THR A O 1
ATOM 1300 N N . PHE A 1 167 ? 14.591 -3.655 -21.956 1.00 96.62 167 PHE A N 1
ATOM 1301 C CA . PHE A 1 167 ? 13.290 -4.316 -21.852 1.00 96.62 167 PHE A CA 1
ATOM 1302 C C . PHE A 1 167 ? 12.335 -3.981 -23.009 1.00 96.62 167 PHE A C 1
ATOM 1304 O O . PHE A 1 167 ? 11.195 -4.437 -22.983 1.00 96.62 167 PHE A O 1
ATOM 1311 N N . ASP A 1 168 ? 12.780 -3.204 -24.005 1.00 96.81 168 ASP A N 1
ATOM 1312 C CA . ASP A 1 168 ? 11.980 -2.742 -25.152 1.00 96.81 168 ASP A CA 1
ATOM 1313 C C . ASP A 1 168 ? 10.646 -2.087 -24.732 1.00 96.81 168 ASP A C 1
ATOM 1315 O O . ASP A 1 168 ? 9.554 -2.415 -25.202 1.00 96.81 168 ASP A O 1
ATOM 1319 N N . VAL A 1 169 ? 10.724 -1.150 -23.782 1.00 97.56 169 VAL A N 1
ATOM 1320 C CA . VAL A 1 169 ? 9.567 -0.419 -23.241 1.00 97.56 169 VAL A CA 1
ATOM 1321 C C . VAL A 1 169 ? 9.825 1.081 -23.177 1.00 97.56 169 VAL A C 1
ATOM 1323 O O . VAL A 1 169 ? 10.947 1.562 -23.270 1.00 97.56 169 VAL A O 1
ATOM 1326 N N . SER A 1 170 ? 8.769 1.867 -22.968 1.00 97.44 170 SER A N 1
ATOM 1327 C CA . SER A 1 170 ? 8.929 3.300 -22.729 1.00 97.44 170 SER A CA 1
ATOM 1328 C C . SER A 1 170 ? 9.571 3.582 -21.366 1.00 97.44 170 SER A C 1
ATOM 1330 O O . SER A 1 170 ? 9.293 2.908 -20.374 1.00 97.44 170 SER A O 1
ATOM 1332 N N . GLU A 1 171 ? 10.304 4.690 -21.253 1.00 97.25 171 GLU A N 1
ATOM 1333 C CA . GLU 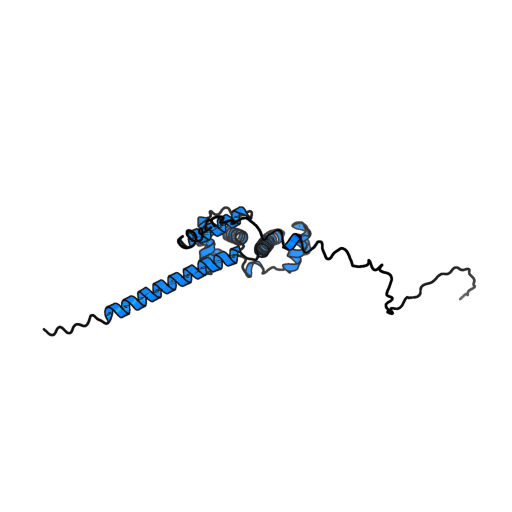A 1 171 ? 10.791 5.170 -19.952 1.00 97.25 171 GLU A CA 1
ATOM 1334 C C . GLU A 1 171 ? 9.658 5.415 -18.939 1.00 97.25 171 GLU A C 1
ATOM 1336 O O . GLU A 1 171 ? 9.851 5.306 -17.732 1.00 97.25 171 GLU A O 1
ATOM 1341 N N . SER A 1 172 ? 8.454 5.776 -19.397 1.00 94.94 172 SER A N 1
ATOM 1342 C CA . SER A 1 172 ? 7.285 5.898 -18.515 1.00 94.94 172 SER A CA 1
ATOM 1343 C C . SER A 1 172 ? 6.871 4.553 -17.912 1.00 94.94 172 SER A C 1
ATOM 1345 O O . SER A 1 172 ? 6.466 4.513 -16.751 1.00 94.94 172 SER A O 1
ATOM 1347 N N . THR A 1 173 ? 7.022 3.462 -18.665 1.00 95.19 173 THR A N 1
ATOM 1348 C CA . THR A 1 173 ? 6.792 2.094 -18.186 1.00 95.19 173 THR A CA 1
ATOM 1349 C C . THR A 1 173 ? 7.862 1.704 -17.174 1.00 95.19 173 THR A C 1
ATOM 1351 O O . THR A 1 173 ? 7.519 1.244 -16.088 1.00 95.19 173 THR A O 1
ATOM 1354 N N . VAL A 1 174 ? 9.135 1.999 -17.458 1.00 97.06 174 VAL A N 1
ATOM 1355 C CA . VAL A 1 174 ? 10.244 1.795 -16.509 1.00 97.06 174 VAL A CA 1
ATOM 1356 C C . VAL A 1 174 ? 9.993 2.531 -15.195 1.00 97.06 174 VAL A C 1
ATOM 1358 O O . VAL A 1 174 ? 10.045 1.920 -14.135 1.00 97.06 174 VAL A O 1
ATOM 1361 N N . ARG A 1 175 ? 9.656 3.828 -15.238 1.00 94.38 175 ARG A N 1
ATOM 1362 C CA . ARG A 1 175 ? 9.354 4.621 -14.029 1.00 94.38 175 ARG A CA 1
ATOM 1363 C C . ARG A 1 175 ? 8.173 4.064 -13.237 1.00 94.38 175 ARG A C 1
ATOM 1365 O O . ARG A 1 175 ? 8.151 4.187 -12.019 1.00 94.38 175 ARG A O 1
ATOM 1372 N N . ARG A 1 176 ? 7.170 3.496 -13.913 1.00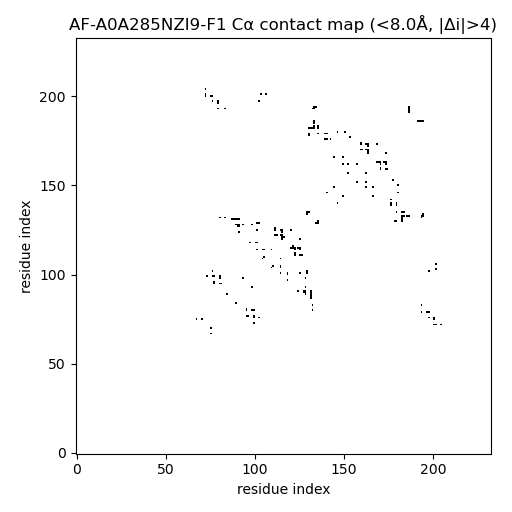 93.19 176 ARG A N 1
ATOM 1373 C CA . ARG A 1 176 ? 6.030 2.857 -13.246 1.00 93.19 176 ARG A CA 1
ATOM 1374 C C . ARG A 1 176 ? 6.468 1.590 -12.517 1.00 93.19 176 ARG A C 1
ATOM 1376 O O . ARG A 1 176 ? 6.198 1.471 -11.331 1.00 93.19 176 ARG A O 1
ATOM 1383 N N . TYR A 1 177 ? 7.142 0.674 -13.207 1.00 95.94 177 TYR A N 1
ATOM 1384 C CA . TYR A 1 177 ? 7.559 -0.600 -12.616 1.00 95.94 177 TYR A CA 1
ATOM 1385 C C . TYR A 1 177 ? 8.688 -0.453 -11.601 1.00 95.94 177 TYR A C 1
ATOM 1387 O O . TYR A 1 177 ? 8.780 -1.268 -10.691 1.00 95.94 177 TYR A O 1
ATOM 1395 N N . ARG A 1 178 ? 9.498 0.606 -11.701 1.00 95.56 178 ARG A N 1
ATOM 1396 C CA . ARG A 1 178 ? 10.473 0.974 -10.672 1.00 95.56 178 ARG A CA 1
ATOM 1397 C C . ARG A 1 178 ? 9.789 1.174 -9.319 1.00 95.56 178 ARG A C 1
ATOM 1399 O O . ARG A 1 178 ? 10.129 0.453 -8.395 1.00 95.56 178 ARG A O 1
ATOM 1406 N N . ARG A 1 179 ? 8.746 2.011 -9.260 1.00 94.81 179 ARG A N 1
ATOM 1407 C CA . ARG A 1 179 ? 7.953 2.220 -8.034 1.00 94.81 179 ARG A CA 1
ATOM 1408 C C . ARG A 1 179 ? 7.334 0.935 -7.496 1.00 94.81 179 ARG A C 1
ATOM 1410 O O . ARG A 1 179 ? 7.328 0.706 -6.298 1.00 94.81 179 ARG A O 1
ATOM 1417 N N . VAL A 1 180 ? 6.807 0.088 -8.384 1.00 96.62 180 VAL A N 1
ATOM 1418 C CA . VAL A 1 180 ? 6.208 -1.194 -7.978 1.00 96.62 180 VAL A CA 1
ATOM 1419 C C . VAL A 1 180 ? 7.257 -2.107 -7.340 1.00 96.62 180 VAL A C 1
ATOM 1421 O O . VAL A 1 180 ? 7.010 -2.693 -6.291 1.00 96.62 180 VAL A O 1
ATOM 1424 N N . VAL A 1 181 ? 8.437 -2.218 -7.957 1.00 96.12 181 VAL A N 1
ATOM 1425 C CA . VAL A 1 181 ? 9.531 -3.041 -7.429 1.00 96.12 181 VAL A CA 1
ATOM 1426 C C . VAL A 1 181 ? 10.115 -2.450 -6.149 1.00 96.12 181 VAL A C 1
ATOM 1428 O O . VAL A 1 181 ? 10.438 -3.218 -5.248 1.00 96.12 181 VAL A O 1
ATOM 1431 N N . GLU A 1 182 ? 10.244 -1.128 -6.055 1.00 94.81 182 GLU A N 1
ATOM 1432 C CA . GLU A 1 182 ? 10.669 -0.426 -4.839 1.00 94.81 182 GLU A CA 1
ATOM 1433 C C . GLU A 1 182 ? 9.703 -0.723 -3.687 1.00 94.81 182 GLU A C 1
ATOM 1435 O O . GLU A 1 182 ? 10.143 -1.273 -2.679 1.00 94.81 182 GLU A O 1
ATOM 1440 N N . ALA A 1 183 ? 8.396 -0.532 -3.886 1.00 96.19 183 ALA A N 1
ATOM 1441 C CA . ALA A 1 183 ? 7.373 -0.862 -2.893 1.00 96.19 183 ALA A CA 1
ATOM 1442 C C . ALA A 1 183 ? 7.405 -2.344 -2.471 1.00 96.19 183 ALA A C 1
ATOM 1444 O O . ALA A 1 183 ? 7.379 -2.649 -1.281 1.00 96.19 183 ALA A O 1
ATOM 1445 N N . GLU A 1 184 ? 7.525 -3.289 -3.417 1.00 95.31 184 GLU A N 1
ATOM 1446 C CA . GLU A 1 184 ? 7.679 -4.713 -3.075 1.00 95.31 184 GLU A CA 1
ATOM 1447 C C . GLU A 1 184 ? 8.959 -4.987 -2.273 1.00 95.31 184 GLU A C 1
ATOM 1449 O O . GLU A 1 184 ? 8.962 -5.810 -1.359 1.00 95.31 184 GLU A O 1
ATOM 1454 N N . ASN A 1 185 ? 10.072 -4.347 -2.631 1.00 94.44 185 ASN A N 1
ATOM 1455 C CA . ASN A 1 185 ? 11.339 -4.558 -1.944 1.00 94.44 185 ASN A CA 1
ATOM 1456 C C . ASN A 1 185 ? 11.300 -3.979 -0.528 1.00 94.44 185 ASN A C 1
ATOM 1458 O O . ASN A 1 185 ? 11.839 -4.601 0.384 1.00 94.44 185 ASN A O 1
ATOM 1462 N N . GLU A 1 186 ? 10.710 -2.803 -0.332 1.00 95.50 186 GLU A N 1
ATOM 1463 C CA . GLU A 1 186 ? 10.534 -2.191 0.987 1.00 95.50 186 GLU A CA 1
ATOM 1464 C C . GLU A 1 186 ? 9.600 -3.015 1.871 1.00 95.50 186 GLU A C 1
ATOM 1466 O O . GLU A 1 186 ? 9.949 -3.307 3.016 1.00 95.50 186 GLU A O 1
ATOM 1471 N N . SER A 1 187 ? 8.475 -3.473 1.315 1.00 94.38 187 SER A N 1
ATOM 1472 C CA . SER A 1 187 ? 7.535 -4.357 2.007 1.00 94.38 187 SER A CA 1
ATOM 1473 C C . SER A 1 187 ? 8.231 -5.634 2.486 1.00 94.38 187 SER A C 1
ATOM 1475 O O . SER A 1 187 ? 8.251 -5.930 3.682 1.00 94.38 187 SER A O 1
ATOM 1477 N N . ARG A 1 188 ? 8.971 -6.312 1.598 1.00 93.56 188 ARG A N 1
ATOM 1478 C CA . ARG A 1 188 ? 9.750 -7.515 1.945 1.00 93.56 188 ARG A CA 1
ATOM 1479 C C . ARG A 1 188 ? 10.861 -7.240 2.956 1.00 93.56 188 ARG A C 1
ATOM 1481 O O . ARG A 1 188 ? 11.114 -8.068 3.825 1.00 93.56 188 ARG A O 1
ATOM 1488 N N . GLN A 1 189 ? 11.534 -6.091 2.874 1.00 94.62 189 GLN A N 1
ATOM 1489 C CA . GLN A 1 189 ? 12.541 -5.685 3.866 1.00 94.62 189 GLN A CA 1
ATOM 1490 C C . GLN A 1 189 ? 11.923 -5.434 5.247 1.00 94.62 189 GLN A C 1
ATOM 1492 O O . GLN A 1 189 ? 12.583 -5.654 6.265 1.00 94.62 189 GLN A O 1
ATOM 1497 N N . ALA A 1 190 ? 10.661 -5.009 5.295 1.00 94.38 190 ALA A N 1
ATOM 1498 C CA . ALA A 1 190 ? 9.868 -4.932 6.515 1.00 94.38 190 ALA A CA 1
ATOM 1499 C C . ALA A 1 190 ? 9.269 -6.285 6.943 1.00 94.38 190 ALA A C 1
ATOM 1501 O O . ALA A 1 190 ? 8.592 -6.325 7.965 1.00 94.38 190 ALA A O 1
ATOM 1502 N N . ASN A 1 191 ? 9.545 -7.382 6.224 1.00 95.69 191 ASN A N 1
ATOM 1503 C CA . ASN A 1 191 ? 8.891 -8.689 6.384 1.00 95.69 191 ASN A CA 1
ATOM 1504 C C . ASN A 1 191 ? 7.363 -8.594 6.267 1.00 95.69 191 ASN A C 1
ATOM 1506 O O . ASN A 1 191 ? 6.660 -9.196 7.067 1.00 95.69 191 ASN A O 1
ATOM 1510 N N . ASP A 1 192 ? 6.872 -7.766 5.343 1.00 94.88 192 ASP A N 1
ATOM 1511 C CA . ASP A 1 192 ? 5.448 -7.518 5.078 1.00 94.88 192 ASP A CA 1
ATOM 1512 C C . ASP A 1 192 ? 4.656 -6.970 6.289 1.00 94.88 192 ASP A C 1
ATOM 1514 O O . ASP A 1 192 ? 3.439 -6.811 6.227 1.00 94.88 192 ASP A O 1
ATOM 1518 N N . ARG A 1 193 ? 5.357 -6.554 7.357 1.00 96.25 193 ARG A N 1
ATOM 1519 C CA . ARG A 1 193 ? 4.787 -6.138 8.648 1.00 96.25 193 ARG A CA 1
ATOM 1520 C C . ARG A 1 193 ? 3.633 -5.143 8.538 1.00 96.25 193 ARG A C 1
ATOM 1522 O O . ARG A 1 193 ? 2.650 -5.291 9.247 1.00 96.25 193 ARG A O 1
ATOM 1529 N N . TYR A 1 194 ? 3.761 -4.108 7.711 1.00 96.69 194 TYR A N 1
ATOM 1530 C CA . TYR A 1 194 ? 2.729 -3.069 7.609 1.00 96.69 194 TYR A CA 1
ATOM 1531 C C . TYR A 1 194 ? 1.449 -3.599 6.965 1.00 96.69 194 TYR A C 1
ATOM 1533 O O . TYR A 1 194 ? 0.351 -3.259 7.393 1.00 96.69 194 TYR A O 1
ATOM 1541 N N . ARG A 1 195 ? 1.594 -4.477 5.969 1.00 95.50 195 ARG A N 1
ATOM 1542 C CA . ARG A 1 195 ? 0.461 -5.149 5.341 1.00 95.50 195 ARG A CA 1
ATOM 1543 C C . ARG A 1 195 ? -0.224 -6.076 6.340 1.00 95.50 195 ARG A C 1
ATOM 1545 O O . ARG A 1 195 ? -1.428 -5.950 6.518 1.00 95.50 195 ARG A O 1
ATOM 1552 N N . ASP A 1 196 ? 0.557 -6.886 7.054 1.00 96.44 196 ASP A N 1
ATOM 1553 C CA . ASP A 1 196 ? 0.059 -7.773 8.110 1.00 96.44 196 ASP A CA 1
ATOM 1554 C C . ASP A 1 196 ? -0.650 -6.997 9.237 1.00 96.44 196 ASP A C 1
ATOM 1556 O O . ASP A 1 196 ? -1.653 -7.457 9.782 1.00 96.44 196 ASP A O 1
ATOM 1560 N N . GLU A 1 197 ? -0.153 -5.808 9.596 1.00 97.12 197 GLU A N 1
ATOM 1561 C CA . GLU A 1 197 ? -0.797 -4.931 10.579 1.00 97.12 197 GLU A CA 1
ATOM 1562 C C . GLU A 1 197 ? -2.145 -4.402 10.065 1.00 97.12 197 GLU A C 1
ATOM 1564 O O . GLU A 1 197 ? -3.131 -4.489 10.798 1.00 97.12 197 GLU A O 1
ATOM 1569 N N . PHE A 1 198 ? -2.231 -3.925 8.816 1.00 97.50 198 PHE A N 1
ATOM 1570 C CA . PHE A 1 198 ? -3.512 -3.520 8.219 1.00 97.50 198 PHE A CA 1
ATOM 1571 C C . PHE A 1 198 ? -4.505 -4.689 8.127 1.00 97.50 198 PHE A C 1
ATOM 1573 O O . PHE A 1 198 ? -5.655 -4.532 8.536 1.00 97.50 198 PHE A O 1
ATOM 1580 N N . ASP A 1 199 ? -4.054 -5.854 7.649 1.00 95.19 199 ASP A N 1
ATOM 1581 C CA . ASP A 1 199 ? -4.845 -7.091 7.574 1.00 95.19 199 ASP A CA 1
ATOM 1582 C C . ASP A 1 199 ? -5.419 -7.461 8.951 1.00 95.19 199 ASP A C 1
ATOM 1584 O O . ASP A 1 199 ? -6.608 -7.737 9.094 1.00 95.19 199 ASP A O 1
ATOM 1588 N N . SER A 1 200 ? -4.577 -7.425 9.986 1.00 94.38 200 SER A N 1
ATOM 1589 C CA . SER A 1 200 ? -4.966 -7.734 11.364 1.00 94.38 200 SER A CA 1
ATOM 1590 C C . SER A 1 200 ? -5.992 -6.744 11.919 1.00 94.38 200 SER A C 1
ATOM 1592 O O . SER A 1 200 ? -6.989 -7.157 12.511 1.00 94.38 200 SER A O 1
ATOM 1594 N N . ILE A 1 201 ? -5.775 -5.439 11.714 1.00 94.81 201 ILE A N 1
ATOM 1595 C CA . ILE A 1 201 ? -6.679 -4.382 12.193 1.00 94.81 201 ILE A CA 1
ATOM 1596 C C 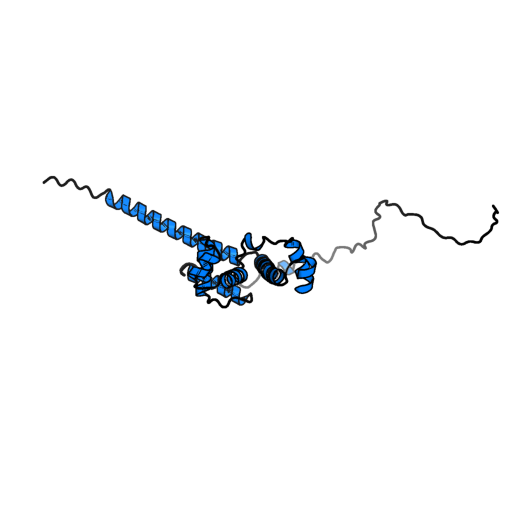. ILE A 1 201 ? -8.068 -4.522 11.562 1.00 94.81 201 ILE A C 1
ATOM 1598 O O . ILE A 1 201 ? -9.070 -4.437 12.271 1.00 94.81 201 ILE A O 1
ATOM 1602 N N . LEU A 1 202 ? -8.134 -4.744 10.250 1.00 92.12 202 LEU A N 1
ATOM 1603 C CA . LEU A 1 202 ? -9.403 -4.799 9.525 1.00 92.12 202 LEU A CA 1
ATOM 1604 C C . LEU A 1 202 ? -10.135 -6.128 9.728 1.00 92.12 202 LEU A C 1
ATOM 1606 O O . LEU A 1 202 ? -11.350 -6.128 9.886 1.00 92.12 202 LEU A O 1
ATOM 1610 N N . ALA A 1 203 ? -9.420 -7.248 9.848 1.00 89.56 203 ALA A N 1
ATOM 1611 C CA . ALA A 1 203 ? -10.046 -8.523 10.199 1.00 89.56 203 ALA A CA 1
ATOM 1612 C C . ALA A 1 203 ? -10.686 -8.504 11.604 1.00 89.56 203 ALA A C 1
ATOM 1614 O O . ALA A 1 203 ? -11.730 -9.121 11.821 1.00 89.56 203 ALA A O 1
ATOM 1615 N N . ASP A 1 204 ? -10.068 -7.805 12.561 1.00 87.44 204 ASP A N 1
ATOM 1616 C CA . ASP A 1 204 ? -10.598 -7.605 13.918 1.00 87.44 204 ASP A CA 1
ATOM 1617 C C . ASP A 1 204 ? -11.859 -6.717 13.913 1.00 87.44 204 ASP A C 1
ATOM 1619 O O . ASP A 1 204 ? -12.833 -6.995 14.622 1.00 87.44 204 ASP A O 1
ATOM 1623 N N . ALA A 1 205 ? -11.870 -5.691 13.056 1.00 84.06 205 ALA A N 1
ATOM 1624 C CA . ALA A 1 205 ? -13.026 -4.828 12.826 1.00 84.06 205 ALA A CA 1
ATOM 1625 C C . ALA A 1 205 ? -14.215 -5.602 12.230 1.00 84.06 205 ALA A C 1
ATOM 1627 O O . ALA A 1 205 ? -15.299 -5.591 12.818 1.00 84.06 205 ALA A O 1
ATOM 1628 N N . ASP A 1 206 ? -13.989 -6.345 11.141 1.00 81.56 206 ASP A N 1
ATOM 1629 C CA . ASP A 1 206 ? -15.006 -7.171 10.476 1.00 81.56 206 ASP A CA 1
ATOM 1630 C C . ASP A 1 206 ? -15.608 -8.212 11.433 1.00 81.56 206 ASP A C 1
ATOM 1632 O O . ASP A 1 206 ? -16.812 -8.480 11.430 1.00 81.56 206 ASP A O 1
ATOM 1636 N N . LEU A 1 207 ? -14.773 -8.830 12.278 1.00 80.06 207 LEU A N 1
ATOM 1637 C CA . LEU A 1 207 ? -15.238 -9.790 13.278 1.00 80.06 207 LEU A CA 1
ATOM 1638 C C . LEU A 1 207 ? -16.122 -9.118 14.334 1.00 80.06 207 LEU A C 1
ATOM 1640 O O . LEU A 1 207 ? -17.155 -9.676 14.715 1.00 80.06 207 LEU A O 1
ATOM 1644 N N . SER A 1 208 ? -15.721 -7.938 14.805 1.00 78.94 208 SER A N 1
ATOM 1645 C CA . SER A 1 208 ? -16.463 -7.174 15.809 1.00 78.94 208 SER A CA 1
ATOM 1646 C C . SER A 1 208 ? -17.830 -6.734 15.287 1.00 78.94 208 SER A C 1
ATOM 1648 O O . SER A 1 208 ? -18.827 -6.905 15.991 1.00 78.94 208 SER A O 1
ATOM 1650 N N . GLU A 1 209 ? -17.899 -6.249 14.043 1.00 81.25 209 GLU A N 1
ATOM 1651 C CA . GLU A 1 209 ? -19.155 -5.877 13.382 1.00 81.25 209 GLU A CA 1
ATOM 1652 C C . GLU A 1 209 ? -20.125 -7.067 13.339 1.00 81.25 209 GLU A C 1
ATOM 1654 O O . GLU A 1 209 ? -21.235 -6.985 13.870 1.00 81.25 209 GLU A O 1
ATOM 1659 N N . ARG A 1 210 ? -19.666 -8.226 12.854 1.00 77.50 210 ARG A N 1
ATOM 1660 C CA . ARG A 1 210 ? -20.485 -9.448 12.768 1.00 77.50 210 ARG A CA 1
ATOM 1661 C C . ARG A 1 210 ? -21.012 -9.928 14.119 1.00 77.50 210 ARG A C 1
ATOM 1663 O O . ARG A 1 210 ? -22.169 -10.321 14.220 1.00 77.50 210 ARG A O 1
ATOM 1670 N N . ILE A 1 211 ? -20.193 -9.884 15.174 1.00 76.75 211 ILE A N 1
ATOM 1671 C CA . ILE A 1 211 ? -20.640 -10.254 16.529 1.00 76.75 211 ILE A CA 1
ATOM 1672 C C . ILE A 1 211 ? -21.747 -9.305 17.004 1.00 76.75 211 ILE A C 1
ATOM 1674 O O . ILE A 1 211 ? -22.723 -9.747 17.614 1.00 76.75 211 ILE A O 1
ATOM 1678 N N . THR A 1 212 ? -21.621 -8.001 16.738 1.00 74.56 212 THR A N 1
ATOM 1679 C CA . THR A 1 212 ? -22.658 -7.034 1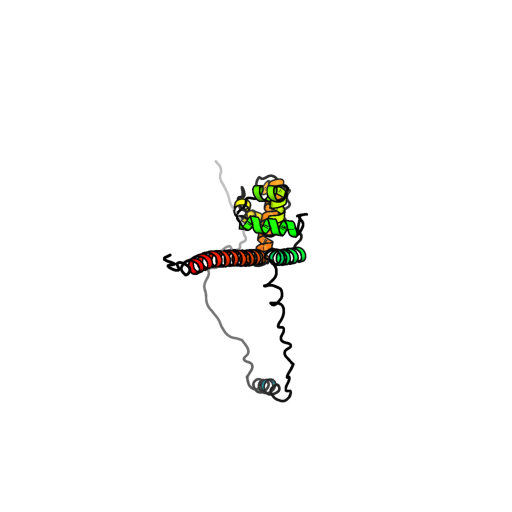7.127 1.00 74.56 212 THR A CA 1
ATOM 1680 C C . THR A 1 212 ? -23.949 -7.177 16.327 1.00 74.56 212 THR A C 1
ATOM 1682 O O . THR A 1 212 ? -25.019 -6.918 16.883 1.00 74.56 212 THR A O 1
ATOM 1685 N N . GLU A 1 213 ? -23.875 -7.603 15.066 1.00 73.62 213 GLU A N 1
ATOM 1686 C CA . GLU A 1 213 ? -25.044 -7.945 14.250 1.00 73.62 213 GLU A CA 1
ATOM 1687 C C . GLU A 1 213 ? -25.757 -9.190 14.796 1.00 73.62 213 GLU A C 1
ATOM 1689 O O . GLU A 1 213 ? -26.964 -9.142 15.040 1.00 73.62 213 GLU A O 1
ATOM 1694 N N . ASP A 1 214 ? -25.011 -10.262 15.088 1.00 69.62 214 ASP A N 1
ATOM 1695 C CA . ASP A 1 214 ? -25.557 -11.518 15.619 1.00 69.62 214 ASP A CA 1
ATOM 1696 C C . ASP A 1 214 ? -26.241 -11.313 16.987 1.00 69.62 214 ASP A C 1
ATOM 1698 O O . ASP A 1 214 ? -27.342 -11.813 17.218 1.00 69.62 214 ASP A O 1
ATOM 1702 N N . VAL A 1 215 ? -25.642 -10.522 17.890 1.00 72.31 215 VAL A N 1
ATOM 1703 C CA . VAL A 1 215 ? -26.238 -10.197 19.204 1.00 72.31 215 VAL A CA 1
ATOM 1704 C C . VAL A 1 215 ? -27.504 -9.348 19.066 1.00 72.31 215 VAL A C 1
ATOM 1706 O O . VAL A 1 215 ? -28.458 -9.542 19.822 1.00 72.31 215 VAL A O 1
ATOM 1709 N N . GLN A 1 216 ? -27.539 -8.406 18.116 1.00 60.38 216 GLN A N 1
ATOM 1710 C CA . GLN A 1 216 ? -28.754 -7.637 17.834 1.00 60.38 216 GLN A CA 1
ATOM 1711 C C . GLN A 1 216 ? -29.863 -8.532 17.275 1.00 60.38 216 GLN A C 1
ATOM 1713 O O . GLN A 1 216 ? -31.025 -8.319 17.609 1.00 60.38 216 GLN A O 1
ATOM 1718 N N . GLN A 1 217 ? -29.521 -9.534 16.465 1.00 60.53 217 GLN A N 1
ATOM 1719 C CA . GLN A 1 217 ? -30.494 -10.437 15.861 1.00 60.53 217 GLN A CA 1
ATOM 1720 C C . GLN A 1 217 ? -31.057 -11.454 16.872 1.00 60.53 217 GLN A C 1
ATOM 1722 O O . GLN A 1 217 ? -32.275 -11.573 16.983 1.00 60.53 217 GLN A O 1
ATOM 1727 N N . ASP A 1 218 ? -30.209 -12.099 17.679 1.00 60.28 218 ASP A N 1
ATOM 1728 C CA . ASP A 1 218 ?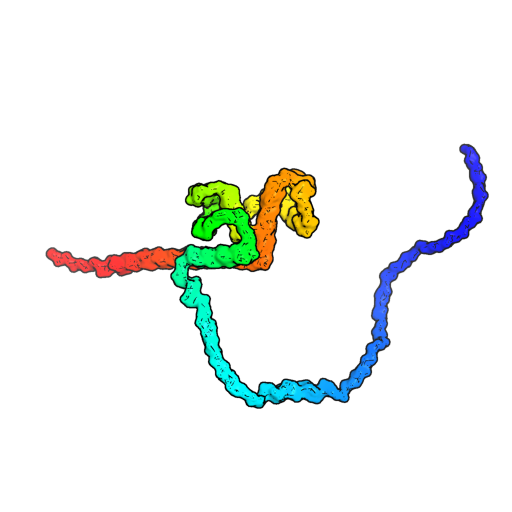 -30.624 -13.094 18.688 1.00 60.28 218 ASP A CA 1
ATOM 1729 C C . ASP A 1 218 ? -31.318 -12.442 19.905 1.00 60.28 218 ASP A C 1
ATOM 1731 O O . ASP A 1 218 ? -32.312 -12.941 20.432 1.00 60.28 218 ASP A O 1
ATOM 1735 N N . GLY A 1 219 ? -30.866 -11.249 20.314 1.00 57.06 219 GLY A N 1
ATOM 1736 C CA . GLY A 1 219 ? -31.477 -10.501 21.419 1.00 57.06 219 GLY A CA 1
ATOM 1737 C C . GLY A 1 219 ? -32.876 -9.945 21.118 1.00 57.06 219 GLY A C 1
ATOM 1738 O O . GLY A 1 219 ? -33.634 -9.657 22.047 1.00 57.06 219 GLY A O 1
ATOM 1739 N N . LEU A 1 220 ? -33.236 -9.781 19.840 1.00 56.00 220 LEU A N 1
ATOM 1740 C CA . LEU A 1 220 ? -34.576 -9.357 19.417 1.00 56.00 220 LEU A CA 1
ATOM 1741 C C . LEU A 1 220 ? -35.561 -10.533 19.335 1.00 56.00 220 LEU A C 1
ATOM 1743 O O . LEU A 1 220 ? -36.741 -10.352 19.654 1.00 56.00 220 LEU A O 1
ATOM 1747 N N . ASP A 1 221 ? -35.087 -11.723 18.970 1.00 55.88 221 ASP A N 1
ATOM 1748 C CA . ASP A 1 221 ? -35.920 -12.926 18.897 1.00 55.88 221 ASP A CA 1
ATOM 1749 C C . ASP A 1 221 ? -36.264 -13.456 20.310 1.00 55.88 221 ASP A C 1
ATOM 1751 O O . ASP A 1 221 ? -37.438 -13.701 20.599 1.00 55.88 221 ASP A O 1
ATOM 1755 N N . ASP A 1 222 ? -35.312 -13.482 21.254 1.00 54.31 222 ASP A N 1
ATOM 1756 C CA . ASP A 1 222 ? -35.549 -13.936 22.646 1.00 54.31 222 ASP A CA 1
ATOM 1757 C C . ASP A 1 222 ? -36.448 -12.970 23.459 1.00 54.31 222 ASP A C 1
ATOM 1759 O O . ASP A 1 222 ? -37.199 -13.367 24.353 1.00 54.31 222 ASP A O 1
ATOM 1763 N N . ALA A 1 223 ? -36.452 -11.673 23.121 1.00 60.44 223 ALA A N 1
ATOM 1764 C CA . ALA A 1 223 ? -37.283 -10.670 23.797 1.00 60.44 223 ALA A CA 1
ATOM 1765 C C . ALA A 1 223 ? -38.763 -10.686 23.366 1.00 60.44 223 ALA A C 1
ATOM 1767 O O . ALA A 1 223 ? -39.610 -10.104 24.054 1.00 60.44 223 ALA A O 1
ATOM 1768 N N . THR A 1 224 ? -39.098 -11.328 22.242 1.00 56.59 224 THR A N 1
ATOM 1769 C CA . THR A 1 224 ? -40.472 -11.357 21.708 1.00 56.59 224 THR A CA 1
ATOM 1770 C C . THR A 1 224 ? -41.223 -12.656 22.009 1.00 56.59 224 THR A C 1
ATOM 1772 O O . THR A 1 224 ? -42.455 -12.640 22.019 1.00 56.59 224 THR A O 1
ATOM 1775 N N . GLU A 1 225 ? -40.534 -13.741 22.375 1.00 58.12 225 GLU A N 1
ATOM 1776 C CA . GLU A 1 225 ? -41.159 -15.047 22.654 1.00 58.12 225 GLU A CA 1
ATOM 1777 C C . GLU A 1 225 ? -41.865 -15.121 24.035 1.00 58.12 225 GLU A C 1
ATOM 1779 O O . GLU A 1 225 ? -42.647 -16.032 24.302 1.00 58.12 225 GLU A O 1
ATOM 1784 N N . GLY A 1 226 ? -41.677 -14.124 24.913 1.00 57.50 226 GLY A N 1
ATOM 1785 C CA . GLY A 1 226 ? -42.255 -14.091 26.270 1.00 57.50 226 GLY A CA 1
ATOM 1786 C C . GLY A 1 226 ? -43.497 -13.209 26.488 1.00 57.50 226 GLY A C 1
ATOM 1787 O O . GLY A 1 226 ? -44.002 -13.155 27.611 1.00 57.50 226 GLY A O 1
ATOM 1788 N N . MET A 1 227 ? -43.989 -12.483 25.473 1.00 57.44 227 MET A N 1
ATOM 1789 C CA . MET A 1 227 ? -45.045 -11.458 25.641 1.00 57.44 227 MET A CA 1
ATOM 1790 C C . MET A 1 227 ? -46.458 -11.859 25.179 1.00 57.44 227 MET A C 1
ATOM 1792 O O . MET A 1 227 ? -47.374 -11.037 25.265 1.00 57.44 227 MET A O 1
ATOM 1796 N N . GLU A 1 228 ? -46.705 -13.110 24.784 1.00 58.03 228 GLU A N 1
ATOM 1797 C CA . GLU A 1 228 ? -48.077 -13.610 24.598 1.00 58.03 228 GLU A CA 1
ATOM 1798 C C . GLU A 1 228 ? -48.714 -13.933 25.961 1.00 58.03 228 GLU A C 1
ATOM 1800 O O . GLU A 1 228 ? -48.778 -15.071 26.419 1.00 58.03 228 GLU A O 1
ATOM 1805 N N . THR A 1 229 ? -49.173 -12.890 26.659 1.00 58.44 229 THR A N 1
ATOM 1806 C CA . THR A 1 229 ? -50.055 -13.055 27.819 1.00 58.44 229 THR A CA 1
ATOM 1807 C C . THR A 1 229 ? -51.489 -13.169 27.315 1.00 58.44 229 THR A C 1
ATOM 1809 O O . THR A 1 229 ? -52.061 -12.197 26.824 1.00 58.44 229 THR A O 1
ATOM 1812 N N . ASP A 1 230 ? -52.054 -14.366 27.448 1.00 55.19 230 ASP A N 1
ATOM 1813 C CA . ASP A 1 230 ? -53.451 -14.719 27.186 1.00 55.19 230 ASP A CA 1
ATOM 1814 C C . ASP A 1 230 ? -54.394 -13.868 28.070 1.00 55.19 230 ASP A C 1
ATOM 1816 O O . ASP A 1 230 ? -54.763 -14.235 29.189 1.00 55.19 230 ASP A O 1
ATOM 1820 N N . VAL A 1 231 ? -54.746 -12.665 27.606 1.00 64.62 231 VAL A N 1
ATOM 1821 C CA . VAL A 1 231 ? -55.780 -11.820 28.221 1.00 64.62 231 VAL A CA 1
ATOM 1822 C C . VAL A 1 231 ? -57.105 -12.047 27.505 1.00 64.62 231 VAL A C 1
ATOM 1824 O O . VAL A 1 231 ? -57.499 -11.323 26.592 1.00 64.62 231 VAL A O 1
ATOM 1827 N N . SER A 1 232 ? -57.817 -13.080 27.942 1.00 55.69 232 SER A N 1
ATOM 1828 C CA . SER A 1 232 ? -59.232 -13.270 27.631 1.00 55.69 232 SER A CA 1
ATOM 1829 C C . SER A 1 232 ? -60.078 -12.231 28.387 1.00 55.69 232 SER A C 1
ATOM 1831 O O . SER A 1 232 ? -60.113 -12.259 29.621 1.00 55.69 232 SER A O 1
ATOM 1833 N N . PHE A 1 233 ? -60.730 -11.325 27.645 1.00 56.72 233 PHE A N 1
ATOM 1834 C CA . PHE A 1 233 ? -61.714 -10.342 28.132 1.00 56.72 233 PHE A CA 1
ATOM 1835 C C . PHE A 1 233 ? -63.148 -10.884 28.097 1.00 56.72 233 PHE A C 1
ATOM 1837 O O . PHE A 1 233 ? -63.468 -11.656 27.164 1.00 56.72 233 PHE A O 1
#

Organism: Natronoarchaeum philippinense (NCBI:txid558529)

Mean predicted aligned error: 17.02 Å